Protein AF-0000000075209779 (afdb_homodimer)

Organism: NCBI:txid2021314

Solvent-accessible surface area (backbone atoms only — not comparable to full-atom values): 11310 Å² total; per-residue (Å²): 65,31,35,33,42,36,39,77,42,68,47,90,63,96,57,91,74,58,62,70,54,54,52,51,35,50,56,56,52,62,75,38,57,90,60,34,52,73,49,83,53,100,83,36,37,38,40,36,29,52,64,70,50,46,51,56,51,47,55,54,47,67,44,42,43,49,78,73,66,41,47,26,38,40,36,39,39,37,33,46,35,41,71,81,51,93,42,46,75,68,55,54,54,49,54,53,51,53,54,60,64,74,99,64,32,35,34,42,36,37,76,41,68,46,88,60,97,55,91,75,57,60,69,52,54,51,51,36,49,57,57,52,62,75,39,57,89,60,33,51,74,49,82,53,100,82,36,37,38,37,36,28,52,65,69,49,46,50,55,51,48,55,55,48,67,45,43,43,46,78,72,66,43,46,28,39,40,36,38,38,36,33,48,34,44,71,82,53,91,41,46,75,68,55,54,53,49,54,53,52,52,54,58,65,76,98

Structure (mmCIF, N/CA/C/O backbone):
data_AF-0000000075209779-model_v1
#
loop_
_entity.id
_entity.type
_entity.pdbx_description
1 polymer 'Thiamine-binding protein domain-containing protein'
#
loop_
_atom_site.group_PDB
_atom_site.id
_atom_site.type_symbol
_atom_site.label_atom_id
_atom_site.label_alt_id
_atom_site.label_comp_id
_atom_site.label_asym_id
_atom_site.label_entity_id
_atom_site.label_seq_id
_atom_site.pdbx_PDB_ins_code
_atom_site.Cartn_x
_atom_site.Cartn_y
_atom_site.Cartn_z
_atom_site.occupancy
_atom_site.B_iso_or_equiv
_atom_site.auth_seq_id
_atom_site.auth_comp_id
_atom_site.auth_asym_id
_atom_site.auth_atom_id
_atom_site.pdbx_PDB_model_num
ATOM 1 N N . MET A 1 1 ? 6.473 15.703 1.749 1 89.19 1 MET A N 1
ATOM 2 C CA . MET A 1 1 ? 6.211 14.727 0.698 1 89.19 1 MET A CA 1
ATOM 3 C C . MET A 1 1 ? 5.867 13.367 1.294 1 89.19 1 MET A C 1
ATOM 5 O O . MET A 1 1 ? 6.375 13 2.355 1 89.19 1 MET A O 1
ATOM 9 N N . PRO A 1 2 ? 5.035 12.562 0.625 1 96.81 2 PRO A N 1
ATOM 10 C CA . PRO A 1 2 ? 4.715 11.219 1.118 1 96.81 2 PRO A CA 1
ATOM 11 C C . PRO A 1 2 ? 5.949 10.328 1.235 1 96.81 2 PRO A C 1
ATOM 13 O O . PRO A 1 2 ? 6.879 10.445 0.435 1 96.81 2 PRO A O 1
ATOM 16 N N . ILE A 1 3 ? 5.93 9.547 2.312 1 98.12 3 ILE A N 1
ATOM 17 C CA . ILE A 1 3 ? 6.918 8.492 2.506 1 98.12 3 ILE A CA 1
ATOM 18 C C . ILE A 1 3 ? 6.219 7.141 2.584 1 98.12 3 ILE A C 1
ATOM 20 O O . ILE A 1 3 ? 5.23 6.984 3.305 1 98.12 3 ILE A O 1
ATOM 24 N N . ALA A 1 4 ? 6.715 6.188 1.821 1 98.69 4 ALA A N 1
ATOM 25 C CA . ALA A 1 4 ? 6.145 4.844 1.81 1 98.69 4 ALA A CA 1
ATOM 26 C C . ALA A 1 4 ? 7.137 3.82 2.348 1 98.69 4 ALA A C 1
ATOM 28 O O . ALA A 1 4 ? 8.328 3.877 2.031 1 98.69 4 ALA A O 1
ATOM 29 N N . ASP A 1 5 ? 6.691 2.957 3.221 1 98.69 5 ASP A N 1
ATOM 30 C CA . ASP A 1 5 ? 7.367 1.738 3.654 1 98.69 5 ASP A CA 1
ATOM 31 C C . ASP A 1 5 ? 6.848 0.52 2.896 1 98.69 5 ASP A C 1
ATOM 33 O O . ASP A 1 5 ? 5.664 0.185 2.99 1 98.69 5 ASP A O 1
ATOM 37 N N . ILE A 1 6 ? 7.723 -0.188 2.145 1 98.75 6 ILE A N 1
ATOM 38 C CA . ILE A 1 6 ? 7.207 -1.204 1.234 1 98.75 6 ILE A CA 1
ATOM 39 C C . ILE A 1 6 ? 7.934 -2.525 1.472 1 98.75 6 ILE A C 1
ATOM 41 O O . ILE A 1 6 ? 9.141 -2.545 1.701 1 98.75 6 ILE A O 1
ATOM 45 N N . THR A 1 7 ? 7.223 -3.562 1.566 1 98.56 7 THR A N 1
ATOM 46 C CA . THR A 1 7 ? 7.727 -4.93 1.517 1 98.56 7 THR A CA 1
ATOM 47 C C . THR A 1 7 ? 7.062 -5.707 0.383 1 98.56 7 THR A C 1
ATOM 49 O O . THR A 1 7 ? 5.836 -5.703 0.252 1 98.56 7 THR A O 1
ATOM 52 N N . ILE A 1 8 ? 7.824 -6.316 -0.486 1 98.56 8 ILE A N 1
ATOM 53 C CA . ILE A 1 8 ? 7.359 -7.141 -1.596 1 98.56 8 ILE A CA 1
ATOM 54 C C . ILE A 1 8 ? 7.934 -8.555 -1.464 1 98.56 8 ILE A C 1
ATOM 56 O O . ILE A 1 8 ? 9.148 -8.75 -1.572 1 98.56 8 ILE A O 1
ATOM 60 N N . ILE A 1 9 ? 7.102 -9.492 -1.308 1 97.5 9 ILE A N 1
ATOM 61 C CA . ILE A 1 9 ? 7.539 -10.836 -0.959 1 97.5 9 ILE A CA 1
ATOM 62 C C . ILE A 1 9 ? 6.941 -11.844 -1.941 1 97.5 9 ILE A C 1
ATOM 64 O O . ILE A 1 9 ? 5.719 -11.961 -2.055 1 97.5 9 ILE A O 1
ATOM 68 N N . PRO A 1 10 ? 7.832 -12.516 -2.613 1 97.75 10 PRO A N 1
ATOM 69 C CA . PRO A 1 10 ? 7.32 -13.641 -3.393 1 97.75 10 PRO A CA 1
ATOM 70 C C . PRO A 1 10 ? 6.867 -14.812 -2.516 1 97.75 10 PRO A C 1
ATOM 72 O O . PRO A 1 10 ? 7.492 -15.094 -1.487 1 97.75 10 PRO A O 1
ATOM 75 N N . VAL A 1 11 ? 5.836 -15.445 -2.885 1 95.88 11 VAL A N 1
ATOM 76 C CA . VAL A 1 11 ? 5.309 -16.578 -2.143 1 95.88 11 VAL A CA 1
ATOM 77 C C . VAL A 1 11 ? 5.426 -17.844 -2.986 1 95.88 11 VAL A C 1
ATOM 79 O O . VAL A 1 11 ? 5.129 -17.828 -4.184 1 95.88 11 VAL A O 1
ATOM 82 N N . GLY A 1 12 ? 5.754 -18.922 -2.365 1 94.19 12 GLY A N 1
ATOM 83 C CA . GLY A 1 12 ? 5.836 -20.203 -3.047 1 94.19 12 GLY A CA 1
ATOM 84 C C . GLY A 1 12 ? 7.137 -20.391 -3.801 1 94.19 12 GLY A C 1
ATOM 85 O O . GLY A 1 12 ? 7.152 -20.984 -4.883 1 94.19 12 GLY A O 1
ATOM 86 N N . THR A 1 13 ? 8.164 -19.781 -3.281 1 92.94 13 THR A N 1
ATOM 87 C CA . THR A 1 13 ? 9.477 -19.938 -3.898 1 92.94 13 THR A CA 1
ATOM 88 C C . THR A 1 13 ? 10.148 -21.219 -3.436 1 92.94 13 THR A C 1
ATOM 90 O O . THR A 1 13 ? 9.695 -21.844 -2.471 1 92.94 13 THR A O 1
ATOM 93 N N . GLU A 1 14 ? 11.18 -21.656 -4.137 1 92.88 14 GLU A N 1
ATOM 94 C CA . GLU A 1 14 ? 11.828 -22.938 -3.881 1 92.88 14 GLU A CA 1
ATOM 95 C C . GLU A 1 14 ? 12.656 -22.891 -2.6 1 92.88 14 GLU A C 1
ATOM 97 O O . GLU A 1 14 ? 12.914 -23.938 -1.986 1 92.88 14 GLU A O 1
ATOM 102 N N . THR A 1 15 ? 13.141 -21.75 -2.197 1 92.81 15 THR A N 1
ATOM 103 C CA . THR A 1 15 ? 13.938 -21.562 -0.989 1 92.81 15 THR A CA 1
ATOM 104 C C . THR A 1 15 ? 13.383 -20.438 -0.139 1 92.81 15 THR A C 1
ATOM 106 O O . THR A 1 15 ? 12.648 -19.578 -0.64 1 92.81 15 THR A O 1
ATOM 109 N N . PRO A 1 16 ? 13.711 -20.438 1.151 1 93.94 16 PRO A N 1
ATOM 110 C CA . PRO A 1 16 ? 13.203 -19.375 2.025 1 93.94 16 PRO A CA 1
ATOM 111 C C . PRO A 1 16 ? 13.836 -18.016 1.739 1 93.94 16 PRO A C 1
ATOM 113 O O . PRO A 1 16 ? 13.336 -16.984 2.195 1 93.94 16 PRO A O 1
ATOM 116 N N . SER A 1 17 ? 14.844 -17.984 1.067 1 94.31 17 SER A N 1
ATOM 117 C CA . SER A 1 17 ? 15.562 -1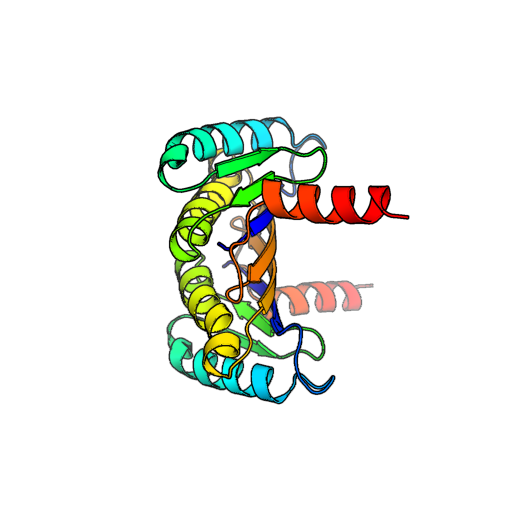6.734 0.832 1 94.31 17 SER A CA 1
ATOM 118 C C . SER A 1 17 ? 14.875 -15.891 -0.235 1 94.31 17 SER A C 1
ATOM 120 O O . SER A 1 17 ? 14.477 -16.406 -1.28 1 94.31 17 SER A O 1
ATOM 122 N N . VAL A 1 18 ? 14.742 -14.594 0.103 1 95.62 18 VAL A N 1
ATOM 123 C CA . VAL A 1 18 ? 14.125 -13.703 -0.875 1 95.62 18 VAL A CA 1
ATOM 124 C C . VAL A 1 18 ? 15.109 -12.602 -1.268 1 95.62 18 VAL A C 1
ATOM 126 O O . VAL A 1 18 ? 14.734 -11.625 -1.912 1 95.62 18 VAL A O 1
ATOM 129 N N . SER A 1 19 ? 16.344 -12.688 -0.926 1 96.12 19 SER A N 1
ATOM 130 C CA . SER A 1 19 ? 17.328 -11.625 -1.094 1 96.12 19 SER A CA 1
ATOM 131 C C . SER A 1 19 ? 17.578 -11.328 -2.57 1 96.12 19 SER A C 1
ATOM 133 O O . SER A 1 19 ? 17.781 -10.172 -2.949 1 96.12 19 SER A O 1
ATOM 135 N N . SER A 1 20 ? 17.562 -12.297 -3.42 1 97.06 20 SER A N 1
ATOM 136 C CA . SER A 1 20 ? 17.766 -12.078 -4.848 1 97.06 20 SER A CA 1
ATOM 137 C C . SER A 1 20 ? 16.656 -11.234 -5.445 1 97.06 20 SER A C 1
ATOM 139 O O . SER A 1 20 ? 16.891 -10.406 -6.324 1 97.06 20 SER A O 1
ATOM 141 N N . TYR A 1 21 ? 15.414 -11.484 -5.031 1 97.62 21 TYR A N 1
ATOM 142 C CA . TYR A 1 21 ? 14.297 -10.664 -5.473 1 97.62 21 TYR A CA 1
ATOM 143 C C . TYR A 1 21 ? 14.453 -9.219 -5.008 1 97.62 21 TYR A C 1
ATOM 145 O O . TYR A 1 21 ? 14.234 -8.281 -5.781 1 97.62 21 TYR A O 1
ATOM 153 N N . VAL A 1 22 ? 14.852 -9.055 -3.715 1 98 22 VAL A N 1
ATOM 154 C CA . VAL A 1 22 ? 15.062 -7.727 -3.158 1 98 22 VAL A CA 1
ATOM 155 C C . VAL A 1 22 ? 16.141 -7 -3.953 1 98 22 VAL A C 1
ATOM 157 O O . VAL A 1 22 ? 16 -5.816 -4.277 1 98 22 VAL A O 1
ATOM 160 N N . ALA A 1 23 ? 17.203 -7.691 -4.34 1 98.12 23 ALA A N 1
ATOM 161 C CA . ALA A 1 23 ? 18.281 -7.102 -5.125 1 98.12 23 ALA A CA 1
ATOM 162 C C . ALA A 1 23 ? 17.781 -6.621 -6.484 1 98.12 23 ALA A C 1
ATOM 164 O O . ALA A 1 23 ? 18.109 -5.516 -6.922 1 98.12 23 ALA A O 1
ATOM 165 N N . LYS A 1 24 ? 17.016 -7.418 -7.105 1 98.19 24 LYS A N 1
ATOM 166 C CA . LYS A 1 24 ? 16.453 -7.051 -8.406 1 98.19 24 LYS A CA 1
ATOM 167 C C . LYS A 1 24 ? 15.516 -5.852 -8.281 1 98.19 24 LYS A C 1
ATOM 169 O O . LYS A 1 24 ? 15.523 -4.965 -9.133 1 98.19 24 LYS A O 1
ATOM 174 N N . ILE A 1 25 ? 14.734 -5.848 -7.254 1 98.38 25 ILE A N 1
ATOM 175 C CA . ILE A 1 25 ? 13.852 -4.719 -6.98 1 98.38 25 ILE A CA 1
ATOM 176 C C . ILE A 1 25 ? 14.672 -3.436 -6.867 1 98.38 25 ILE A C 1
ATOM 178 O O . ILE A 1 25 ? 14.305 -2.404 -7.434 1 98.38 25 ILE A O 1
ATOM 182 N N . HIS A 1 26 ? 15.781 -3.475 -6.219 1 98.38 26 HIS A N 1
ATOM 183 C CA . HIS A 1 26 ? 16.609 -2.285 -6.027 1 98.38 26 HIS A CA 1
ATOM 184 C C . HIS A 1 26 ? 17.312 -1.895 -7.32 1 98.38 26 HIS A C 1
ATOM 186 O O . HIS A 1 26 ? 17.594 -0.716 -7.547 1 98.38 26 HIS A O 1
ATOM 192 N N . GLN A 1 27 ? 17.562 -2.863 -8.18 1 98.31 27 GLN A N 1
ATOM 193 C CA . GLN A 1 27 ? 18.062 -2.51 -9.508 1 98.31 27 GLN A CA 1
ATOM 194 C C . GLN A 1 27 ? 17.047 -1.664 -10.266 1 98.31 27 GLN A C 1
ATOM 196 O O . GLN A 1 27 ? 17.422 -0.683 -10.914 1 98.31 27 GLN A O 1
ATOM 201 N N . VAL A 1 28 ? 15.82 -2.1 -10.188 1 98 28 VAL A N 1
ATOM 202 C CA . VAL A 1 28 ? 14.758 -1.344 -10.844 1 98 28 VAL A CA 1
ATOM 203 C C . VAL A 1 28 ? 14.609 0.019 -10.172 1 98 28 VAL A C 1
ATOM 205 O O . VAL A 1 28 ? 14.453 1.038 -10.852 1 98 28 VAL A O 1
ATOM 208 N N . LEU A 1 29 ? 14.609 0.065 -8.836 1 98.06 29 LEU A N 1
ATOM 209 C CA . LEU A 1 29 ? 14.492 1.305 -8.078 1 98.06 29 LEU A CA 1
ATOM 210 C C . LEU A 1 29 ? 15.578 2.295 -8.484 1 98.06 29 LEU A C 1
ATOM 212 O O . LEU A 1 29 ? 15.328 3.498 -8.562 1 98.06 29 LEU A O 1
AT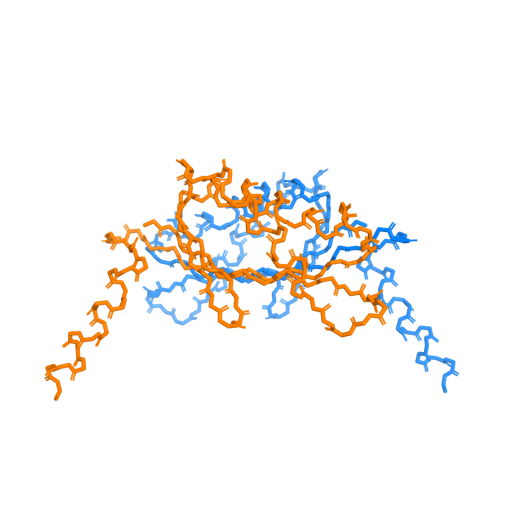OM 216 N N . GLU A 1 30 ? 16.781 1.806 -8.75 1 98.06 30 GLU A N 1
ATOM 217 C CA . GLU A 1 30 ? 17.922 2.635 -9.148 1 98.06 30 GLU A CA 1
ATOM 218 C C . GLU A 1 30 ? 17.609 3.406 -10.43 1 98.06 30 GLU A C 1
ATOM 220 O O . GLU A 1 30 ? 18.109 4.523 -10.625 1 98.06 30 GLU A O 1
ATOM 225 N N . GLN A 1 31 ? 16.781 2.879 -11.242 1 98.12 31 GLN A N 1
ATOM 226 C CA . GLN A 1 31 ? 16.453 3.494 -12.516 1 98.12 31 GLN A CA 1
ATOM 227 C C . GLN A 1 31 ? 15.469 4.645 -12.336 1 98.12 31 GLN A C 1
ATOM 229 O O . GLN A 1 31 ? 15.18 5.379 -13.281 1 98.12 31 GLN A O 1
ATOM 234 N N . HIS A 1 32 ? 14.93 4.75 -11.164 1 98.19 32 HIS A N 1
ATOM 235 C CA . HIS A 1 32 ? 13.898 5.758 -10.922 1 98.19 32 HIS A CA 1
ATOM 236 C C . HIS A 1 32 ? 14.367 6.789 -9.898 1 98.19 32 HIS A C 1
ATOM 238 O O . HIS A 1 32 ? 13.547 7.398 -9.211 1 98.19 32 HIS A O 1
ATOM 244 N N . ARG A 1 33 ? 15.625 7.094 -9.812 1 96.88 33 ARG A N 1
ATOM 245 C CA . ARG A 1 33 ? 16.188 8.016 -8.836 1 96.88 33 ARG A CA 1
ATOM 246 C C . ARG A 1 33 ? 15.789 9.453 -9.133 1 96.88 33 ARG A C 1
ATOM 248 O O . ARG A 1 33 ? 15.891 10.328 -8.273 1 96.88 33 ARG A O 1
ATOM 255 N N . ASP A 1 34 ? 15.367 9.656 -10.328 1 97.69 34 ASP A N 1
ATOM 256 C CA . ASP A 1 34 ? 14.914 10.984 -10.703 1 97.69 34 ASP A CA 1
ATOM 257 C C . ASP A 1 34 ? 13.508 11.258 -10.18 1 97.69 34 ASP A C 1
ATOM 259 O O . ASP A 1 34 ? 13.078 12.406 -10.102 1 97.69 34 ASP A O 1
ATOM 263 N N . LEU A 1 35 ? 12.805 10.25 -9.82 1 97.69 35 LEU A N 1
ATOM 264 C CA . LEU A 1 35 ? 11.414 10.375 -9.383 1 97.69 35 LEU A CA 1
ATOM 265 C C . LEU A 1 35 ? 11.305 10.25 -7.867 1 97.69 35 LEU A C 1
ATOM 267 O O . LEU A 1 35 ? 10.508 10.945 -7.238 1 97.69 35 LEU A O 1
ATOM 271 N N . VAL A 1 36 ? 12.141 9.344 -7.32 1 98 36 VAL A N 1
ATOM 272 C CA . VAL A 1 36 ? 12 9.047 -5.898 1 98 36 VAL A CA 1
ATOM 273 C C . VAL A 1 36 ? 13.375 8.875 -5.266 1 98 36 VAL A C 1
ATOM 275 O O . VAL A 1 36 ? 14.336 8.5 -5.945 1 98 36 VAL A O 1
ATOM 278 N N . SER A 1 37 ? 13.492 9.164 -3.996 1 97.81 37 SER A N 1
ATOM 279 C CA . SER A 1 37 ? 14.602 8.727 -3.156 1 97.81 37 SER A CA 1
ATOM 280 C C . SER A 1 37 ? 14.227 7.504 -2.332 1 97.81 37 SER A C 1
ATOM 282 O O . SER A 1 37 ? 13.047 7.27 -2.064 1 97.81 37 SER A O 1
ATOM 284 N N . TYR A 1 38 ? 15.203 6.688 -1.955 1 98.31 38 TYR A N 1
ATOM 285 C CA . TYR A 1 38 ? 14.859 5.477 -1.216 1 98.31 38 TYR A CA 1
ATOM 286 C C . TYR A 1 38 ? 15.977 5.086 -0.259 1 98.31 38 TYR A C 1
ATOM 288 O O . TYR A 1 38 ? 17.109 5.555 -0.397 1 98.31 38 TYR A O 1
ATOM 296 N N . GLU A 1 39 ? 15.641 4.266 0.744 1 97.44 39 GLU A N 1
ATOM 297 C CA . GLU A 1 39 ? 16.547 3.699 1.742 1 97.44 39 GLU A CA 1
ATOM 298 C C . GLU A 1 39 ? 16.156 2.262 2.082 1 97.44 39 GLU A C 1
ATOM 300 O O . GLU A 1 39 ? 15.008 1.989 2.428 1 97.44 39 GLU A O 1
ATOM 305 N N . LEU A 1 40 ? 17.141 1.352 1.943 1 97.81 40 LEU A N 1
ATOM 306 C CA . LEU A 1 40 ? 16.953 -0.046 2.311 1 97.81 40 LEU A CA 1
ATOM 307 C C . LEU A 1 40 ? 17.109 -0.242 3.814 1 97.81 40 LEU A C 1
ATOM 309 O O . LEU A 1 40 ? 18.031 0.31 4.422 1 97.81 40 LEU A O 1
ATOM 313 N N . THR A 1 41 ? 16.234 -0.916 4.449 1 97.25 41 THR A N 1
ATOM 314 C CA . THR A 1 41 ? 16.375 -1.348 5.836 1 97.25 41 THR A CA 1
ATOM 315 C C . THR A 1 41 ? 16.359 -2.871 5.93 1 97.25 41 THR A C 1
ATOM 317 O O . THR A 1 41 ? 16.094 -3.559 4.941 1 97.25 41 THR A O 1
ATOM 320 N N . PRO A 1 42 ? 16.641 -3.461 7.094 1 96.25 42 PRO A N 1
ATOM 321 C CA . PRO A 1 42 ? 16.625 -4.922 7.223 1 96.25 42 PRO A CA 1
ATOM 322 C C . PRO A 1 42 ? 15.234 -5.52 6.996 1 96.25 42 PRO A C 1
ATOM 324 O O . PRO A 1 42 ? 15.109 -6.723 6.758 1 96.25 42 PRO A O 1
ATOM 327 N N . MET A 1 43 ? 14.133 -4.648 7.109 1 95.75 43 MET A N 1
ATOM 328 C CA . MET A 1 43 ? 12.781 -5.203 7.109 1 95.75 43 MET A CA 1
ATOM 329 C C . MET A 1 43 ? 11.992 -4.707 5.902 1 95.75 43 MET A C 1
ATOM 331 O O . MET A 1 43 ? 10.961 -5.289 5.543 1 95.75 43 MET A O 1
ATOM 335 N N . SER A 1 44 ? 12.406 -3.617 5.297 1 98.38 44 SER A N 1
ATOM 336 C CA . SER A 1 44 ? 11.633 -2.996 4.227 1 98.38 44 SER A CA 1
ATOM 337 C C . SER A 1 44 ? 12.477 -1.993 3.443 1 98.38 44 SER A C 1
ATOM 339 O O . SER A 1 44 ? 13.664 -1.828 3.719 1 98.38 44 SER A O 1
ATOM 341 N N . THR A 1 45 ? 11.938 -1.443 2.393 1 98.44 45 THR A N 1
ATOM 342 C CA . THR A 1 45 ? 12.492 -0.295 1.679 1 98.44 45 THR A CA 1
ATOM 343 C C . THR A 1 45 ? 11.609 0.935 1.872 1 98.44 45 THR A C 1
ATOM 345 O O . THR A 1 45 ? 10.383 0.857 1.728 1 98.44 45 THR A O 1
ATOM 348 N N . LEU A 1 46 ? 12.203 1.998 2.275 1 98.5 46 LEU A N 1
ATOM 349 C CA . LEU A 1 46 ? 11.523 3.285 2.375 1 98.5 46 LEU A CA 1
ATOM 350 C C . LEU A 1 46 ? 11.68 4.082 1.085 1 98.5 46 LEU A C 1
ATOM 352 O O . LEU A 1 46 ? 12.773 4.152 0.522 1 98.5 46 LEU A O 1
ATOM 356 N N . ILE A 1 47 ? 10.562 4.598 0.603 1 98.44 47 ILE A N 1
ATOM 357 C CA . ILE A 1 47 ? 10.57 5.398 -0.618 1 98.44 47 ILE A CA 1
ATOM 358 C C . ILE A 1 47 ? 9.883 6.738 -0.364 1 98.44 47 ILE A C 1
ATOM 360 O O . ILE A 1 47 ? 8.82 6.789 0.264 1 98.44 47 ILE A O 1
ATOM 364 N N . GLU A 1 48 ? 10.516 7.781 -0.831 1 98.38 48 GLU A N 1
ATOM 365 C CA . GLU A 1 48 ? 10.047 9.148 -0.669 1 98.38 48 GLU A CA 1
ATOM 366 C C . GLU A 1 48 ? 9.867 9.836 -2.02 1 98.38 48 GLU A C 1
ATOM 368 O O . GLU A 1 48 ? 10.75 9.75 -2.883 1 98.38 48 GLU A O 1
ATOM 373 N N . GLY A 1 49 ? 8.727 10.477 -2.232 1 97.44 49 GLY A N 1
ATOM 374 C CA . GLY A 1 49 ? 8.422 11.18 -3.469 1 97.44 49 GLY A CA 1
ATOM 375 C C . GLY A 1 49 ? 6.961 11.586 -3.582 1 97.44 49 GLY A C 1
ATOM 376 O O . GLY A 1 49 ? 6.168 11.32 -2.678 1 97.44 49 GLY A O 1
ATOM 377 N N . LYS A 1 50 ? 6.617 12.266 -4.719 1 97 50 LYS A N 1
ATOM 378 C CA . LYS A 1 50 ? 5.215 12.594 -4.969 1 97 50 LYS A CA 1
ATOM 379 C C . LYS A 1 50 ? 4.359 11.328 -5.023 1 97 50 LYS A C 1
ATOM 381 O O . LYS A 1 50 ? 4.828 10.273 -5.441 1 97 50 LYS A O 1
ATOM 386 N N . LEU A 1 51 ? 3.137 11.445 -4.547 1 96.31 51 LEU A N 1
ATOM 387 C CA . LEU A 1 51 ? 2.244 10.297 -4.438 1 96.31 51 LEU A CA 1
ATOM 388 C C . LEU A 1 51 ? 2.133 9.562 -5.773 1 96.31 51 LEU A C 1
ATOM 390 O O . LEU A 1 51 ? 2.225 8.336 -5.82 1 96.31 51 LEU A O 1
ATOM 394 N N . GLU A 1 52 ? 1.926 10.312 -6.812 1 96.12 52 GLU A N 1
ATOM 395 C CA . GLU A 1 52 ? 1.799 9.711 -8.141 1 96.12 52 GLU A CA 1
ATOM 396 C C . GLU A 1 52 ? 3.051 8.922 -8.508 1 96.12 52 GLU A C 1
ATOM 398 O O . GLU A 1 52 ? 2.957 7.832 -9.078 1 96.12 52 GLU A O 1
ATOM 403 N N . ASP A 1 53 ? 4.207 9.492 -8.273 1 97.56 53 ASP A N 1
ATOM 404 C CA . ASP A 1 53 ? 5.469 8.828 -8.578 1 97.56 53 ASP A CA 1
ATOM 405 C C . ASP A 1 53 ? 5.645 7.574 -7.73 1 97.56 53 ASP A C 1
ATOM 407 O O . ASP A 1 53 ? 6.141 6.555 -8.211 1 97.56 53 ASP A O 1
ATOM 411 N N . LEU A 1 54 ? 5.262 7.668 -6.41 1 97.75 54 LEU A N 1
ATOM 412 C CA . LEU A 1 54 ? 5.34 6.508 -5.527 1 97.75 54 LEU A CA 1
ATOM 413 C C . LEU A 1 54 ? 4.574 5.328 -6.113 1 97.75 54 LEU A C 1
ATOM 415 O O . LEU A 1 54 ? 5.133 4.242 -6.289 1 97.75 54 LEU A O 1
ATOM 419 N N . PHE A 1 55 ? 3.346 5.523 -6.465 1 97.12 55 PHE A N 1
ATOM 420 C CA . PHE A 1 55 ? 2.518 4.426 -6.949 1 97.12 55 PHE A CA 1
ATOM 421 C C . PHE A 1 55 ? 3.01 3.934 -8.305 1 97.12 55 PHE A C 1
ATOM 423 O O . PHE A 1 55 ? 2.934 2.74 -8.602 1 97.12 55 PHE A O 1
ATOM 430 N N . PHE A 1 56 ? 3.459 4.883 -9.141 1 97.44 56 PHE A N 1
ATOM 431 C CA . PHE A 1 56 ? 4.043 4.504 -10.422 1 97.44 56 PHE A CA 1
ATOM 432 C C . PHE A 1 56 ? 5.227 3.564 -10.219 1 97.44 56 PHE A C 1
ATOM 434 O O . PHE A 1 56 ? 5.285 2.496 -10.836 1 97.44 56 PHE A O 1
ATOM 441 N N . VAL A 1 57 ? 6.125 3.938 -9.383 1 98.31 57 VAL A N 1
ATOM 442 C CA . VAL A 1 57 ? 7.332 3.154 -9.133 1 98.31 57 VAL A CA 1
ATOM 443 C C . VAL A 1 57 ? 6.965 1.846 -8.438 1 98.31 57 VAL A C 1
ATOM 445 O O . VAL A 1 57 ? 7.43 0.774 -8.836 1 98.31 57 VAL A O 1
ATOM 448 N N . ILE A 1 58 ? 6.082 1.872 -7.41 1 98.38 58 ILE A N 1
ATOM 449 C CA . ILE A 1 58 ? 5.73 0.686 -6.637 1 98.38 58 ILE A CA 1
ATOM 450 C C . ILE A 1 58 ? 5.062 -0.344 -7.547 1 98.38 58 ILE A C 1
ATOM 452 O O . ILE A 1 58 ? 5.277 -1.548 -7.395 1 98.38 58 ILE A O 1
ATOM 456 N N . LYS A 1 59 ? 4.27 0.157 -8.469 1 97.94 59 LYS A N 1
ATOM 457 C CA . LYS A 1 59 ? 3.666 -0.755 -9.438 1 97.94 59 LYS A CA 1
ATOM 458 C C . LY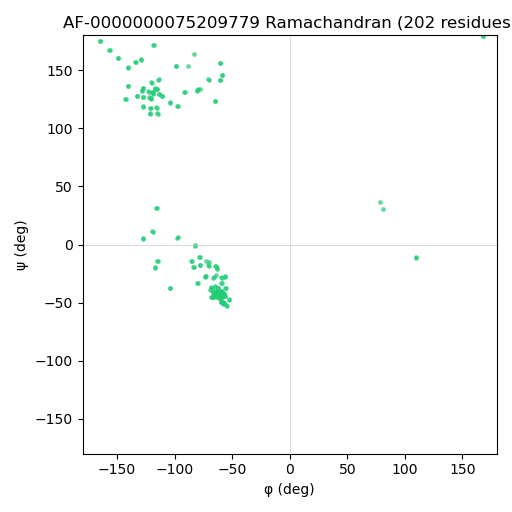S A 1 59 ? 4.734 -1.558 -10.18 1 97.94 59 LYS A C 1
ATOM 460 O O . LYS A 1 59 ? 4.598 -2.771 -10.352 1 97.94 59 LYS A O 1
ATOM 465 N N . GLN A 1 60 ? 5.766 -0.912 -10.594 1 98.19 60 GLN A N 1
ATOM 466 C CA . GLN A 1 60 ? 6.855 -1.582 -11.297 1 98.19 60 GLN A CA 1
ATOM 467 C C . GLN A 1 60 ? 7.59 -2.553 -10.375 1 98.19 60 GLN A C 1
ATOM 469 O O . GLN A 1 60 ? 7.938 -3.662 -10.781 1 98.19 60 GLN A O 1
ATOM 474 N N . LEU A 1 61 ? 7.812 -2.133 -9.172 1 98.62 61 LEU A N 1
ATOM 475 C CA . LEU A 1 61 ? 8.508 -2.982 -8.219 1 98.62 61 LEU A CA 1
ATOM 476 C C . LEU A 1 61 ? 7.703 -4.238 -7.914 1 98.62 61 LEU A C 1
ATOM 478 O O . LEU A 1 61 ? 8.266 -5.328 -7.793 1 98.62 61 LEU A O 1
ATOM 482 N N . HIS A 1 62 ? 6.387 -4.074 -7.77 1 98.62 62 HIS A N 1
ATOM 483 C CA . HIS A 1 62 ? 5.488 -5.195 -7.512 1 98.62 62 HIS A CA 1
ATOM 484 C C . HIS A 1 62 ? 5.613 -6.262 -8.594 1 98.62 62 HIS A C 1
ATOM 486 O O . HIS A 1 62 ? 5.453 -7.453 -8.32 1 98.62 62 HIS A O 1
ATOM 492 N N . GLU A 1 63 ? 5.988 -5.887 -9.797 1 98.31 63 GLU A N 1
ATOM 493 C CA . GLU A 1 63 ? 6.051 -6.785 -10.945 1 98.31 63 GLU A CA 1
ATOM 494 C C . GLU A 1 63 ? 7.363 -7.562 -10.969 1 98.31 63 GLU A C 1
ATOM 496 O O . GLU A 1 63 ? 7.469 -8.594 -11.633 1 98.31 63 GLU A O 1
ATOM 501 N N . VAL A 1 64 ? 8.359 -7.098 -10.281 1 98.44 64 VAL A N 1
ATOM 502 C CA . VAL A 1 64 ? 9.719 -7.617 -10.406 1 98.44 64 VAL A CA 1
ATOM 503 C C . VAL A 1 64 ? 9.734 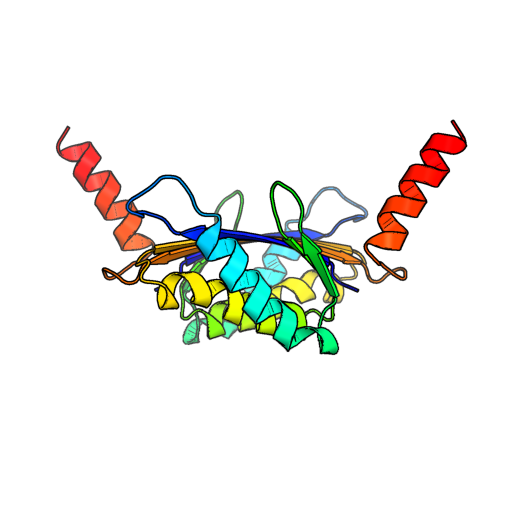-9.102 -10.047 1 98.44 64 VAL A C 1
ATOM 505 O O . VAL A 1 64 ? 10.258 -9.922 -10.805 1 98.44 64 VAL A O 1
ATOM 508 N N . PRO A 1 65 ? 9.141 -9.562 -8.891 1 98.25 65 PRO A N 1
ATOM 509 C CA . PRO A 1 65 ? 9.203 -10.992 -8.578 1 98.25 65 PRO A CA 1
ATOM 510 C C . PRO A 1 65 ? 8.562 -11.859 -9.656 1 98.25 65 PRO A C 1
ATOM 512 O O . PRO A 1 65 ? 9 -12.992 -9.875 1 98.25 65 PRO A O 1
ATOM 515 N N . PHE A 1 66 ? 7.535 -11.328 -10.273 1 97.75 66 PHE A N 1
ATOM 516 C CA . PHE A 1 66 ? 6.906 -12.086 -11.352 1 97.75 66 PHE A CA 1
ATOM 517 C C . PHE A 1 66 ? 7.871 -12.281 -12.508 1 97.75 66 PHE A C 1
ATOM 519 O O . PHE A 1 66 ? 7.922 -13.359 -13.109 1 97.75 66 PHE A O 1
ATOM 526 N N . THR A 1 67 ? 8.586 -11.242 -12.852 1 97.25 67 THR A N 1
ATOM 527 C CA . THR A 1 67 ? 9.57 -11.328 -13.93 1 97.25 67 THR A CA 1
ATOM 528 C C . THR A 1 67 ? 10.672 -12.32 -13.578 1 97.25 67 THR A C 1
ATOM 530 O O . THR A 1 67 ? 11.352 -12.836 -14.461 1 97.25 67 THR A O 1
ATOM 533 N N . GLU A 1 68 ? 10.844 -12.617 -12.305 1 96.19 68 GLU A N 1
ATOM 534 C CA . GLU A 1 68 ? 11.859 -13.555 -11.836 1 96.19 68 GLU A CA 1
ATOM 535 C C . GLU A 1 68 ? 11.258 -14.938 -11.602 1 96.19 68 GLU A C 1
ATOM 537 O O . GLU A 1 68 ? 11.891 -15.805 -10.992 1 96.19 68 GLU A O 1
ATOM 542 N N . GLY A 1 69 ? 10 -15.078 -11.969 1 95.75 69 GLY A N 1
ATOM 543 C CA . GLY A 1 69 ? 9.445 -16.422 -12.031 1 95.75 69 GLY A CA 1
ATOM 544 C C . GLY A 1 69 ? 8.43 -16.703 -10.945 1 95.75 69 GLY A C 1
ATOM 545 O O . GLY A 1 69 ? 7.809 -17.766 -10.93 1 95.75 69 GLY A O 1
ATOM 546 N N . ALA A 1 70 ? 8.289 -15.891 -9.984 1 96.75 70 ALA A N 1
ATOM 547 C CA . ALA A 1 70 ? 7.281 -16.109 -8.953 1 96.75 70 ALA A CA 1
ATOM 548 C C . ALA A 1 70 ? 5.879 -16.125 -9.555 1 96.75 70 ALA A C 1
ATOM 550 O O . ALA A 1 70 ? 5.629 -15.484 -10.578 1 96.75 70 ALA A O 1
ATOM 551 N N . GLN A 1 71 ? 4.988 -16.75 -8.898 1 97.38 71 GLN A N 1
ATOM 552 C CA . GLN A 1 71 ? 3.613 -16.812 -9.383 1 97.38 71 GLN A CA 1
ATOM 553 C C . GLN A 1 71 ? 2.664 -16.078 -8.43 1 97.38 71 GLN A C 1
ATOM 555 O O . GLN A 1 71 ? 1.49 -15.891 -8.75 1 97.38 71 GLN A O 1
ATOM 560 N N . ARG A 1 72 ? 3.176 -15.805 -7.27 1 97.88 72 ARG A N 1
ATOM 5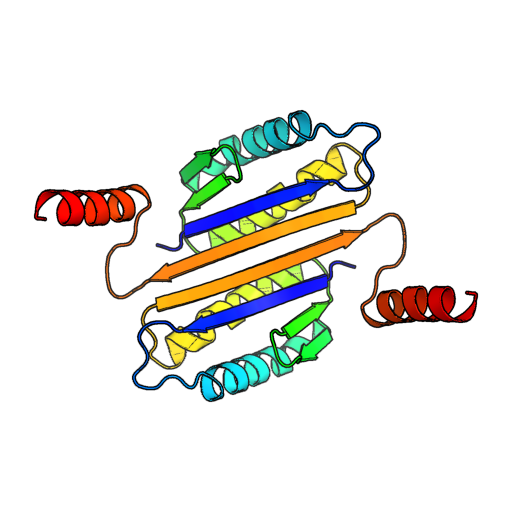61 C CA . ARG A 1 72 ? 2.398 -15.07 -6.273 1 97.88 72 ARG A CA 1
ATOM 562 C C . ARG A 1 72 ? 3.271 -14.07 -5.523 1 97.88 72 ARG A C 1
ATOM 564 O O . ARG A 1 72 ? 4.418 -14.375 -5.184 1 97.88 72 ARG A O 1
ATOM 571 N N . VAL A 1 73 ? 2.689 -12.867 -5.363 1 98.31 73 VAL A N 1
ATOM 572 C CA . VAL A 1 73 ? 3.42 -11.789 -4.703 1 98.31 73 VAL A CA 1
ATOM 573 C C . VAL A 1 73 ? 2.531 -11.133 -3.65 1 98.31 73 VAL A C 1
ATOM 575 O O . VAL A 1 73 ? 1.362 -10.836 -3.914 1 98.31 73 VAL A O 1
ATOM 578 N N . ALA A 1 74 ? 3.039 -11.023 -2.439 1 98.31 74 ALA A N 1
ATOM 579 C CA . ALA A 1 74 ? 2.432 -10.227 -1.374 1 98.31 74 ALA A CA 1
ATOM 580 C C . ALA A 1 74 ? 3.193 -8.922 -1.161 1 98.31 74 ALA A C 1
ATOM 582 O O . ALA A 1 74 ? 4.406 -8.93 -0.951 1 98.31 74 ALA A O 1
ATOM 583 N N . THR A 1 75 ? 2.496 -7.797 -1.292 1 98.62 75 THR A N 1
ATOM 584 C CA . THR A 1 75 ? 3.082 -6.477 -1.099 1 98.62 75 THR A CA 1
ATOM 585 C C . THR A 1 75 ? 2.393 -5.738 0.046 1 98.62 75 THR A C 1
ATOM 587 O O . THR A 1 75 ? 1.163 -5.723 0.128 1 98.62 75 THR A O 1
ATOM 590 N N . ASN A 1 76 ? 3.186 -5.23 0.922 1 98.62 76 ASN A N 1
ATOM 591 C CA . ASN A 1 76 ? 2.705 -4.336 1.97 1 98.62 76 ASN A CA 1
ATOM 592 C C . ASN A 1 76 ? 3.256 -2.924 1.798 1 98.62 76 ASN A C 1
ATOM 594 O O . ASN A 1 7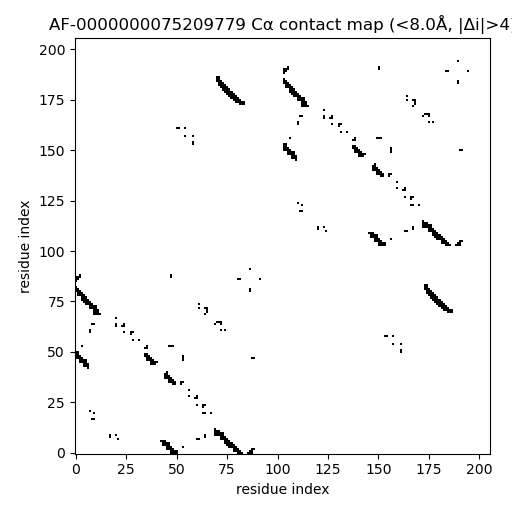6 ? 4.453 -2.742 1.573 1 98.62 76 ASN A O 1
ATOM 598 N N . ILE A 1 77 ? 2.346 -2.012 1.836 1 98.69 77 ILE A N 1
ATOM 599 C CA . ILE A 1 77 ? 2.697 -0.604 1.694 1 98.69 77 ILE A CA 1
ATOM 600 C C . ILE A 1 77 ? 2.104 0.196 2.852 1 98.69 77 ILE A C 1
ATOM 602 O O 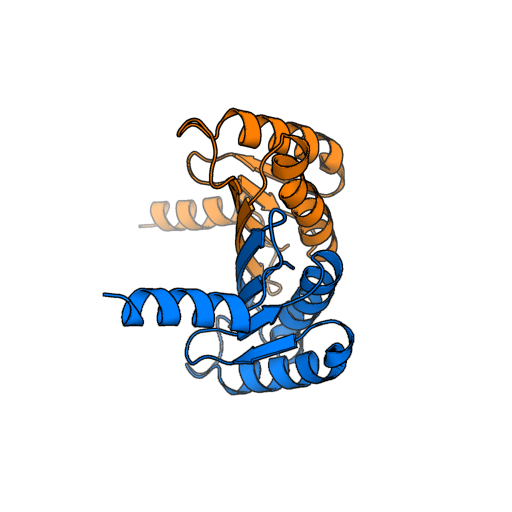. ILE A 1 77 ? 0.915 0.072 3.154 1 98.69 77 ILE A O 1
ATOM 606 N N . ARG A 1 78 ? 2.898 0.913 3.496 1 98.38 78 ARG A N 1
ATOM 607 C CA . ARG A 1 78 ? 2.451 1.902 4.473 1 98.38 78 ARG A CA 1
ATOM 608 C C . ARG A 1 78 ? 2.914 3.303 4.082 1 98.38 78 ARG A C 1
ATOM 610 O O . ARG A 1 78 ? 4.109 3.533 3.885 1 98.38 78 ARG A O 1
ATOM 617 N N . ILE A 1 79 ? 1.967 4.207 3.998 1 98.44 79 ILE A N 1
ATOM 618 C CA . ILE A 1 79 ? 2.283 5.57 3.584 1 98.44 79 ILE A CA 1
ATOM 619 C C . ILE A 1 79 ? 1.973 6.539 4.723 1 98.44 79 ILE A C 1
ATOM 621 O O . ILE A 1 79 ? 0.926 6.438 5.363 1 98.44 79 ILE A O 1
ATOM 625 N N . ASP A 1 80 ? 2.793 7.391 5.008 1 98.31 80 ASP A N 1
ATOM 626 C CA . ASP A 1 80 ? 2.572 8.57 5.836 1 98.31 80 ASP A CA 1
ATOM 627 C C . ASP A 1 80 ? 2.725 9.852 5.012 1 98.31 80 ASP A C 1
ATOM 629 O O . ASP A 1 80 ? 3.803 10.125 4.48 1 98.31 80 ASP A O 1
ATOM 633 N N . ASP A 1 81 ? 1.663 10.57 4.801 1 97.56 81 ASP A N 1
ATOM 634 C CA . ASP A 1 81 ? 1.589 11.773 3.979 1 97.56 81 ASP A CA 1
ATOM 635 C C . ASP A 1 81 ? 1.115 12.969 4.801 1 97.56 81 ASP A C 1
ATOM 637 O O . ASP A 1 81 ? -0.038 13.016 5.234 1 97.56 81 ASP A O 1
ATOM 641 N N . ARG A 1 82 ? 2.006 13.883 4.977 1 95.88 82 ARG A N 1
ATOM 642 C CA . ARG A 1 82 ? 1.695 15.094 5.738 1 95.88 82 ARG A CA 1
ATOM 643 C C . ARG A 1 82 ? 1.87 16.344 4.883 1 95.88 82 ARG A C 1
ATOM 645 O O . ARG A 1 82 ? 2.818 16.438 4.102 1 95.88 82 ARG A O 1
ATOM 652 N N . ARG A 1 83 ? 0.915 17.25 5.078 1 95.06 83 ARG A N 1
ATOM 653 C CA . ARG A 1 83 ? 0.933 18.406 4.18 1 95.06 83 ARG A CA 1
ATOM 654 C C . ARG A 1 83 ? 0.92 19.703 4.969 1 95.06 83 ARG A C 1
ATOM 656 O O . ARG A 1 83 ? 0.797 20.781 4.387 1 95.06 83 ARG A O 1
ATOM 663 N N . ASP A 1 84 ? 1.006 19.656 6.297 1 94.38 84 ASP A N 1
ATOM 664 C CA . ASP A 1 84 ? 1.06 20.844 7.145 1 94.38 84 ASP A CA 1
ATOM 665 C C . ASP A 1 84 ? 2.492 21.359 7.281 1 94.38 84 ASP A C 1
ATOM 667 O O . ASP A 1 84 ? 2.713 22.484 7.723 1 94.38 84 ASP A O 1
ATOM 671 N N . LYS A 1 85 ? 3.463 20.547 6.895 1 92.62 85 LYS A N 1
ATOM 672 C CA . LYS A 1 85 ? 4.879 20.906 6.914 1 92.62 85 LYS A CA 1
ATOM 673 C C . LYS A 1 85 ? 5.676 20.062 5.93 1 92.62 85 LYS A C 1
ATOM 675 O O . LYS A 1 85 ? 5.156 19.094 5.371 1 92.62 85 LYS A O 1
ATOM 680 N N . LEU A 1 86 ? 6.898 20.516 5.707 1 90.81 86 LEU A N 1
ATOM 681 C CA . LEU A 1 86 ? 7.793 19.703 4.895 1 90.81 86 LEU A CA 1
ATOM 682 C C . LEU A 1 86 ? 8.109 18.375 5.594 1 90.81 86 LEU A C 1
ATOM 684 O O . LEU A 1 86 ? 8.5 18.375 6.766 1 90.81 86 LEU A O 1
ATOM 688 N N . ASN A 1 87 ? 7.84 17.328 4.949 1 91.69 87 ASN A N 1
ATOM 689 C CA . ASN A 1 87 ? 8.07 15.984 5.469 1 91.69 87 ASN A CA 1
ATOM 690 C C . ASN A 1 87 ? 9.117 15.234 4.645 1 91.69 87 ASN A C 1
ATOM 692 O O . ASN A 1 87 ? 8.992 15.133 3.422 1 91.69 87 ASN A O 1
ATOM 696 N N . THR A 1 88 ? 10.219 14.883 5.297 1 94.38 88 THR A N 1
ATOM 697 C CA . THR A 1 88 ? 11.273 14.07 4.688 1 94.38 88 THR A CA 1
ATOM 698 C C . THR A 1 88 ? 11.711 12.953 5.637 1 94.38 88 THR A C 1
ATOM 700 O O . THR A 1 88 ? 11.516 13.055 6.852 1 94.38 88 THR A O 1
ATOM 703 N N . MET A 1 89 ? 12.273 11.906 5.047 1 95.25 89 MET A N 1
ATOM 704 C CA . MET A 1 89 ? 12.797 10.82 5.875 1 95.25 89 MET A CA 1
ATOM 705 C C . MET A 1 89 ? 13.836 11.344 6.859 1 95.25 89 MET A C 1
ATOM 707 O O . MET A 1 89 ? 13.766 11.062 8.055 1 95.25 89 MET A O 1
ATOM 711 N N . ALA A 1 90 ? 14.789 12.102 6.328 1 93.69 90 ALA A N 1
ATOM 712 C CA . ALA A 1 90 ? 15.844 12.672 7.168 1 93.69 90 ALA A CA 1
ATOM 713 C C . ALA A 1 90 ? 15.258 13.594 8.234 1 93.69 90 ALA A C 1
ATOM 715 O O . ALA A 1 90 ? 15.688 13.562 9.391 1 93.69 90 ALA A O 1
ATOM 716 N N . GLY A 1 91 ? 14.359 14.445 7.848 1 92.81 91 GLY A N 1
ATOM 717 C CA . GLY A 1 91 ? 13.727 15.367 8.781 1 92.81 91 GLY A CA 1
ATOM 718 C C . GLY A 1 91 ? 13.016 14.672 9.922 1 92.81 91 GLY A C 1
ATOM 719 O O . GLY A 1 91 ? 13.078 15.117 11.07 1 92.81 91 GLY A O 1
ATOM 720 N N . LYS A 1 92 ? 12.312 13.578 9.641 1 93.88 92 LYS A N 1
ATOM 721 C CA . LYS A 1 92 ? 11.609 12.82 10.672 1 93.88 92 LYS A CA 1
ATOM 722 C C . LYS A 1 92 ? 12.586 12.312 11.734 1 93.88 92 LYS A C 1
ATOM 724 O O . LYS A 1 92 ? 12.32 12.438 12.938 1 93.88 92 LYS A O 1
ATOM 729 N N . MET A 1 93 ? 13.664 11.719 11.336 1 93.75 93 MET A N 1
ATOM 730 C CA . MET A 1 93 ? 14.656 11.188 12.266 1 93.75 93 MET A CA 1
ATOM 731 C C . MET A 1 93 ? 15.289 12.305 13.086 1 93.75 93 MET A C 1
ATOM 733 O O . MET A 1 93 ? 15.484 12.156 14.297 1 93.75 93 MET A O 1
ATOM 737 N N . ALA A 1 94 ? 15.578 13.398 12.414 1 93.88 94 ALA A N 1
ATOM 738 C CA . ALA A 1 94 ? 16.172 14.539 13.102 1 93.88 94 ALA A CA 1
ATOM 739 C C . ALA A 1 94 ? 15.242 15.062 14.195 1 93.88 94 ALA A C 1
ATOM 741 O O . ALA A 1 94 ? 15.695 15.414 15.289 1 93.88 94 ALA A O 1
ATOM 742 N N . ALA A 1 95 ? 14.023 15.188 13.914 1 93.5 95 ALA A N 1
ATOM 743 C CA . ALA A 1 95 ? 13.039 15.68 14.875 1 93.5 95 ALA A CA 1
ATOM 744 C C . ALA A 1 95 ? 13.008 14.812 16.125 1 93.5 95 ALA A C 1
ATOM 746 O O . ALA A 1 95 ? 12.961 15.328 17.25 1 93.5 95 ALA A O 1
ATOM 747 N N . VAL A 1 96 ? 13.055 13.492 16.062 1 93.94 96 VAL A N 1
ATOM 748 C CA . VAL A 1 96 ? 13.039 12.578 17.203 1 93.94 96 VAL A CA 1
ATOM 749 C C . VAL A 1 96 ? 14.328 12.727 18 1 93.94 96 VAL A C 1
ATOM 751 O O . VAL A 1 96 ? 14.297 12.805 19.234 1 93.94 96 VAL A O 1
ATOM 754 N N . LYS A 1 97 ? 15.406 12.758 17.188 1 93.81 97 LYS A N 1
ATOM 755 C CA . LYS A 1 97 ? 16.703 12.891 17.859 1 93.81 97 LYS A CA 1
ATOM 756 C C . LYS A 1 97 ? 16.766 14.18 18.688 1 93.81 97 LYS A C 1
ATOM 758 O O . LYS A 1 97 ? 17.312 14.188 19.781 1 93.81 97 LYS A O 1
ATOM 763 N N . MET A 1 98 ? 16.281 15.258 18.141 1 95.31 98 MET A N 1
ATOM 764 C CA . MET A 1 98 ? 16.25 16.531 18.844 1 95.31 98 MET A CA 1
ATOM 765 C C . MET A 1 98 ? 15.438 16.422 20.125 1 95.31 98 MET A C 1
ATOM 767 O O . MET A 1 98 ? 15.844 16.953 21.172 1 95.31 98 MET A O 1
ATOM 771 N N . LYS A 1 99 ? 14.375 15.758 20.125 1 94.69 99 LYS A N 1
ATOM 772 C CA . LYS A 1 99 ? 13.531 15.586 21.297 1 94.69 99 LYS A CA 1
ATOM 773 C C . LYS A 1 99 ? 14.227 14.711 22.344 1 94.69 99 LYS A C 1
ATOM 775 O O . LYS A 1 99 ? 14.062 14.93 23.547 1 94.69 99 LYS A O 1
ATOM 780 N N . LEU A 1 100 ? 14.93 13.664 21.844 1 93.88 100 LEU A N 1
ATOM 781 C CA . LEU A 1 100 ? 15.672 12.789 22.75 1 93.88 100 LEU A CA 1
ATOM 782 C C . LEU A 1 100 ? 16.812 13.539 23.422 1 93.88 100 LEU A C 1
ATOM 784 O O . LEU A 1 100 ? 17.141 13.266 24.578 1 93.88 100 LEU A O 1
ATOM 788 N N . ALA A 1 101 ? 17.297 14.492 22.781 1 93.44 101 ALA A N 1
ATOM 789 C CA . ALA A 1 101 ? 18.438 15.258 23.297 1 93.44 101 ALA A CA 1
ATOM 790 C C . ALA A 1 101 ? 17.969 16.281 24.328 1 93.44 101 ALA A C 1
ATOM 792 O O . ALA A 1 101 ? 18.719 16.656 25.219 1 93.44 101 ALA A O 1
ATOM 793 N N . ASN A 1 102 ? 16.844 16.766 24.141 1 90.5 102 ASN A N 1
ATOM 794 C CA . ASN A 1 102 ? 16.312 17.781 25.047 1 90.5 102 ASN A CA 1
ATOM 795 C C . ASN A 1 102 ? 15.688 17.141 26.297 1 90.5 102 ASN A C 1
ATOM 797 O O . ASN A 1 102 ? 15.102 17.828 27.125 1 90.5 102 ASN A O 1
ATOM 801 N N . GLN A 1 103 ? 15.656 15.797 26.453 1 76.31 103 GLN A N 1
ATOM 802 C CA . GLN A 1 103 ? 15.219 15.133 27.672 1 76.31 103 GLN A CA 1
ATOM 803 C C . GLN A 1 103 ? 16.406 14.773 28.562 1 76.31 103 GLN A C 1
ATOM 805 O O . GLN A 1 103 ? 17.516 14.539 28.062 1 76.31 103 GLN A O 1
ATOM 810 N N . MET B 1 1 ? -6.793 -12.039 -10.188 1 89.19 1 MET B N 1
ATOM 811 C CA . MET B 1 1 ? -6.594 -10.594 -10.148 1 89.19 1 MET B CA 1
ATOM 812 C C . MET B 1 1 ? -6.102 -10.148 -8.773 1 89.19 1 MET B C 1
ATOM 814 O O . MET B 1 1 ? -6.469 -10.742 -7.758 1 89.19 1 MET B O 1
ATOM 818 N N . PRO B 1 2 ? -5.32 -9.07 -8.695 1 96.75 2 PRO B N 1
ATOM 819 C CA . PRO B 1 2 ? -4.871 -8.562 -7.395 1 96.75 2 PRO B CA 1
ATOM 820 C C . PRO B 1 2 ? -6.031 -8.141 -6.492 1 96.75 2 PRO B C 1
ATOM 822 O O . PRO B 1 2 ? -7.055 -7.656 -6.984 1 96.75 2 PRO B O 1
ATOM 825 N N . ILE B 1 3 ? -5.84 -8.453 -5.219 1 98.12 3 ILE B N 1
ATOM 826 C CA . ILE B 1 3 ? -6.738 -7.973 -4.172 1 98.12 3 ILE B CA 1
ATOM 827 C C . ILE B 1 3 ? -5.961 -7.117 -3.176 1 98.12 3 ILE B C 1
ATOM 829 O O . ILE B 1 3 ? -4.887 -7.512 -2.715 1 98.12 3 ILE B O 1
ATOM 833 N N . ALA B 1 4 ? -6.5 -5.945 -2.873 1 98.69 4 ALA B N 1
ATOM 834 C CA . ALA B 1 4 ? -5.859 -5.039 -1.925 1 98.69 4 ALA B CA 1
ATOM 835 C C . ALA B 1 4 ? -6.727 -4.84 -0.685 1 98.69 4 ALA B C 1
ATOM 837 O O . ALA B 1 4 ? -7.945 -4.699 -0.789 1 98.69 4 ALA B O 1
ATOM 838 N N . ASP B 1 5 ? -6.133 -4.922 0.476 1 98.62 5 ASP B N 1
ATOM 839 C CA . ASP B 1 5 ? -6.688 -4.5 1.759 1 98.62 5 ASP B CA 1
ATOM 840 C C . ASP B 1 5 ? -6.191 -3.107 2.143 1 98.62 5 ASP B C 1
ATOM 842 O O . ASP B 1 5 ? -4.988 -2.898 2.314 1 98.62 5 ASP B O 1
ATOM 846 N N . ILE B 1 6 ? -7.109 -2.123 2.311 1 98.75 6 ILE B N 1
ATOM 847 C CA . ILE B 1 6 ? -6.652 -0.742 2.439 1 98.75 6 ILE B CA 1
ATOM 848 C C . ILE B 1 6 ? -7.273 -0.107 3.682 1 98.75 6 ILE B C 1
ATOM 850 O O . ILE B 1 6 ? -8.445 -0.336 3.982 1 98.75 6 ILE B O 1
ATOM 854 N N . THR B 1 7 ? -6.504 0.521 4.457 1 98.56 7 THR B N 1
ATOM 855 C CA . THR B 1 7 ? -6.93 1.411 5.527 1 98.56 7 THR B CA 1
ATOM 856 C C . THR B 1 7 ? -6.363 2.814 5.328 1 98.56 7 THR B C 1
ATOM 858 O O . THR B 1 7 ? -5.164 2.979 5.105 1 98.56 7 THR B O 1
ATOM 861 N N . ILE B 1 8 ? -7.195 3.816 5.32 1 98.56 8 ILE B N 1
ATOM 862 C CA . ILE B 1 8 ? -6.82 5.219 5.188 1 98.56 8 ILE B CA 1
ATOM 863 C C . ILE B 1 8 ? -7.293 5.996 6.418 1 98.56 8 ILE B C 1
ATOM 865 O O . ILE B 1 8 ? -8.492 6.137 6.648 1 98.56 8 ILE B O 1
ATOM 869 N N . ILE B 1 9 ? -6.379 6.527 7.133 1 97.44 9 ILE B N 1
ATOM 870 C CA . ILE B 1 9 ? -6.695 7.113 8.43 1 97.44 9 ILE B CA 1
ATOM 871 C C . ILE B 1 9 ? -6.16 8.539 8.5 1 97.44 9 ILE B C 1
ATOM 873 O O . ILE B 1 9 ? -4.957 8.766 8.367 1 97.44 9 ILE B O 1
ATOM 877 N N . PRO B 1 10 ? -7.09 9.445 8.672 1 97.75 10 PRO B N 1
ATOM 878 C CA . PRO B 1 10 ? -6.609 10.797 8.977 1 97.75 10 PRO B CA 1
ATOM 879 C C . PRO B 1 10 ? -6 10.906 10.367 1 97.75 10 PRO B C 1
ATOM 881 O O . PRO B 1 10 ? -6.484 10.273 11.312 1 97.75 10 PRO B O 1
ATOM 884 N N . VAL B 1 11 ? -4.98 11.641 10.508 1 95.81 11 VAL B N 1
ATOM 885 C CA . VAL B 1 11 ? -4.312 11.844 11.781 1 95.81 11 VAL B CA 1
ATOM 886 C C . VAL B 1 11 ? -4.465 13.305 12.219 1 95.81 11 VAL B C 1
ATOM 888 O O . VAL B 1 11 ? -4.316 14.219 11.414 1 95.81 11 VAL B O 1
ATOM 891 N N . GLY B 1 12 ? -4.629 13.477 13.477 1 94.19 12 GLY B N 1
ATOM 892 C CA . GLY B 1 12 ? -4.738 14.82 14.023 1 94.19 12 GLY B CA 1
ATOM 893 C C . GLY B 1 12 ? -6.105 15.445 13.812 1 94.19 12 GLY B C 1
ATOM 894 O O . GLY B 1 12 ? -6.211 16.641 13.508 1 94.19 12 GLY B O 1
ATOM 895 N N . THR B 1 13 ? -7.043 14.523 13.922 1 92.25 13 THR B N 1
ATOM 896 C CA . THR B 1 13 ? -8.406 15.023 13.773 1 92.25 13 THR B CA 1
ATOM 897 C C . THR B 1 13 ? -8.969 15.477 15.117 1 92.25 13 THR B C 1
ATOM 899 O O . THR B 1 13 ? -8.414 15.148 16.172 1 92.25 13 THR B O 1
ATOM 902 N N . GLU B 1 14 ? -9.875 16.359 15.227 1 91.94 14 GLU B N 1
ATOM 903 C CA . GLU B 1 14 ? -10.438 16.953 16.438 1 91.94 14 GLU B CA 1
ATOM 904 C C . GLU B 1 14 ? -11.164 15.898 17.281 1 91.94 14 GLU B C 1
ATOM 906 O O . GLU B 1 14 ? -11.289 16.047 18.5 1 91.94 14 GLU B O 1
ATOM 911 N N . THR B 1 15 ? -11.672 14.828 16.672 1 92.56 15 THR B N 1
ATOM 912 C CA . THR B 1 15 ? -12.359 13.742 17.375 1 92.56 15 THR B CA 1
ATOM 913 C C . THR B 1 15 ? -11.781 12.391 16.969 1 92.56 15 THR B C 1
ATOM 915 O O . THR B 1 15 ? -11.156 12.266 15.914 1 92.56 15 THR B O 1
ATOM 918 N N . PRO B 1 16 ? -12 11.383 17.812 1 93.81 16 PRO B N 1
ATOM 919 C CA . PRO B 1 16 ? -11.445 10.062 17.5 1 93.81 16 PRO B CA 1
ATOM 920 C C . PRO B 1 16 ? -12.188 9.375 16.359 1 93.81 16 PRO B C 1
ATOM 922 O O . PRO B 1 16 ? -11.688 8.391 15.797 1 93.81 16 PRO B O 1
ATOM 925 N N . SER B 1 17 ? -13.266 9.797 16 1 94.12 17 SER B N 1
ATOM 926 C CA . SER B 1 17 ? -14.078 9.125 14.992 1 94.12 17 SER B CA 1
ATOM 927 C C . SER B 1 17 ? -13.578 9.43 13.586 1 94.12 17 SER B C 1
ATOM 929 O O . SER B 1 17 ? -13.273 10.578 13.266 1 94.12 17 SER B O 1
ATOM 931 N N . VAL B 1 18 ? -13.477 8.344 12.797 1 95.62 18 VAL B N 1
ATOM 932 C CA . VAL B 1 18 ? -13.031 8.539 11.422 1 95.62 18 VAL B CA 1
ATOM 933 C C . VAL B 1 18 ? -14.125 8.078 10.453 1 95.62 18 VAL B C 1
ATOM 935 O O . VAL B 1 18 ? -13.883 7.957 9.25 1 95.62 18 VAL B O 1
ATOM 938 N N . SER B 1 19 ? -15.297 7.809 10.883 1 96.06 19 SER B N 1
ATOM 939 C CA . SER B 1 19 ? -16.359 7.199 10.086 1 96.06 19 SER B CA 1
ATOM 940 C C . SER B 1 19 ? -16.797 8.117 8.953 1 96.06 19 SER B C 1
ATOM 942 O O . SER B 1 19 ? -17.109 7.648 7.855 1 96.06 19 SER B O 1
ATOM 944 N N . SER B 1 20 ? -16.828 9.391 9.148 1 97 20 SER B N 1
ATOM 945 C CA . SER B 1 20 ? -17.219 10.328 8.094 1 97 20 SER B CA 1
ATOM 946 C C . SER B 1 20 ? -16.234 10.297 6.938 1 97 20 SER B C 1
ATOM 948 O O . SER B 1 20 ? -16.625 10.414 5.773 1 97 20 SER B O 1
ATOM 950 N N . TYR B 1 21 ? -14.945 10.203 7.238 1 97.56 21 TYR B N 1
ATOM 951 C CA . TYR B 1 21 ? -13.93 10.078 6.199 1 97.56 21 TYR B CA 1
ATOM 952 C C . TYR B 1 21 ? -14.117 8.781 5.414 1 97.56 21 TYR B C 1
ATOM 954 O O . TYR B 1 21 ? -14.047 8.781 4.184 1 97.56 21 TYR B O 1
ATOM 962 N N . VAL B 1 22 ? -14.359 7.676 6.156 1 98 22 VAL B N 1
ATOM 963 C CA . VAL B 1 22 ? -14.578 6.383 5.52 1 98 22 VAL B CA 1
ATOM 964 C C . VAL B 1 22 ? -15.789 6.457 4.59 1 98 22 VAL B C 1
ATOM 966 O O . VAL B 1 22 ? -15.75 5.945 3.469 1 98 22 VAL B O 1
ATOM 969 N N . ALA B 1 23 ? -16.844 7.141 5 1 98.12 23 ALA B N 1
ATOM 970 C CA . ALA B 1 23 ? -18.047 7.301 4.18 1 98.12 23 ALA B CA 1
ATOM 971 C C . ALA B 1 23 ? -17.734 8.055 2.891 1 98.12 23 ALA B C 1
ATOM 973 O O . ALA B 1 23 ? -18.172 7.656 1.809 1 98.12 23 ALA B O 1
ATOM 974 N N . LYS B 1 24 ? -17 9.086 3.016 1 98.12 24 LYS B N 1
ATOM 975 C CA . LYS B 1 24 ? -16.625 9.875 1.842 1 98.12 24 LYS B CA 1
ATOM 976 C C . LYS B 1 24 ? -15.75 9.055 0.896 1 98.12 24 LYS B C 1
ATOM 978 O O . LYS B 1 24 ? -15.906 9.133 -0.325 1 98.12 24 LYS B O 1
ATOM 983 N N . ILE B 1 25 ? -14.844 8.305 1.446 1 98.31 25 ILE B N 1
ATOM 984 C CA . ILE B 1 25 ? -14 7.414 0.658 1 98.31 25 ILE B CA 1
ATOM 985 C C . ILE B 1 25 ? -14.875 6.457 -0.147 1 98.31 25 ILE B C 1
ATOM 987 O O . ILE B 1 25 ? -14.641 6.242 -1.338 1 98.31 25 ILE B O 1
ATOM 991 N N . HIS B 1 26 ? -15.906 5.938 0.434 1 98.31 26 HIS B N 1
ATOM 992 C CA . HIS B 1 26 ? -16.766 4.98 -0.251 1 98.31 26 HIS B CA 1
ATOM 993 C C . HIS B 1 26 ? -17.641 5.672 -1.289 1 98.31 26 HIS B C 1
ATOM 995 O O . HIS B 1 26 ? -18.016 5.066 -2.295 1 98.31 26 HIS B O 1
ATOM 1001 N N . GLN B 1 27 ? -17.938 6.949 -1.077 1 98.31 27 GLN B N 1
ATOM 1002 C CA . GLN B 1 27 ? -18.609 7.703 -2.133 1 98.31 27 GLN B CA 1
ATOM 1003 C C . GLN B 1 27 ? -17.734 7.785 -3.383 1 98.31 27 GLN B C 1
ATOM 1005 O O . GLN B 1 27 ? -18.234 7.629 -4.5 1 98.31 27 GLN B O 1
ATOM 1010 N N . VAL B 1 28 ? -16.484 8.07 -3.148 1 98 28 VAL B N 1
ATOM 1011 C CA . VAL B 1 28 ? -15.547 8.141 -4.27 1 98 28 VAL B CA 1
ATOM 1012 C C . VAL B 1 28 ? -15.391 6.754 -4.895 1 98 28 VAL B C 1
ATOM 1014 O O . VAL B 1 28 ? -15.375 6.621 -6.121 1 98 28 VAL B O 1
ATOM 1017 N N . LEU B 1 29 ? -15.242 5.711 -4.078 1 98.06 29 LEU B N 1
ATOM 1018 C CA . LEU B 1 29 ? -15.102 4.336 -4.551 1 98.06 29 LEU B CA 1
ATOM 1019 C C . LEU B 1 29 ? -16.281 3.943 -5.434 1 98.06 29 LEU B C 1
ATOM 1021 O O . LEU B 1 29 ? -16.109 3.242 -6.43 1 98.06 29 LEU B O 1
ATOM 1025 N N . GLU B 1 30 ? -17.484 4.406 -5.086 1 98.06 30 GLU B N 1
ATOM 1026 C CA . GLU B 1 30 ? -18.703 4.113 -5.836 1 98.06 30 GLU B CA 1
ATOM 1027 C C . GLU B 1 30 ? -18.609 4.609 -7.277 1 98.06 30 GLU B C 1
ATOM 1029 O O . GLU B 1 30 ? -19.172 4.004 -8.188 1 98.06 30 GLU B O 1
ATOM 1034 N N . GLN B 1 31 ? -17.844 5.609 -7.496 1 98.12 31 GLN B N 1
ATOM 1035 C CA . GLN B 1 31 ? -17.703 6.199 -8.82 1 98.12 31 GLN B CA 1
ATOM 1036 C C . GLN B 1 31 ? -16.766 5.371 -9.695 1 98.12 31 GLN B C 1
ATOM 1038 O O . GLN B 1 31 ? -16.625 5.637 -10.891 1 98.12 31 GLN B O 1
ATOM 1043 N N . HIS B 1 32 ? -16.094 4.441 -9.078 1 98.12 32 HIS B N 1
ATOM 1044 C CA . HIS B 1 32 ? -15.102 3.664 -9.812 1 98.12 32 HIS B CA 1
ATOM 1045 C C . HIS B 1 32 ? -15.5 2.195 -9.891 1 98.12 32 HIS B C 1
ATOM 1047 O O . HIS B 1 32 ? -14.641 1.319 -10.023 1 98.12 32 HIS B O 1
ATOM 1053 N N . ARG B 1 33 ? -16.75 1.858 -9.93 1 96.81 33 ARG B N 1
ATOM 1054 C CA . ARG B 1 33 ? -17.25 0.487 -9.945 1 96.81 33 ARG B CA 1
ATOM 1055 C C . ARG B 1 33 ? -16.953 -0.193 -11.273 1 96.81 33 ARG B C 1
ATOM 1057 O O . ARG B 1 33 ? -17 -1.421 -11.375 1 96.81 33 ARG B O 1
ATOM 1064 N N . ASP B 1 34 ? -16.688 0.599 -12.234 1 97.69 34 ASP B N 1
ATOM 1065 C CA . ASP B 1 34 ? -16.344 0.05 -13.539 1 97.69 34 ASP B CA 1
ATOM 1066 C C . ASP B 1 34 ? -14.906 -0.449 -13.57 1 97.69 34 ASP B C 1
ATOM 1068 O O . ASP B 1 34 ? -14.531 -1.227 -14.453 1 97.69 34 ASP B O 1
ATOM 1072 N N . LEU B 1 35 ? -14.117 -0.032 -12.656 1 97.69 35 LEU B N 1
ATOM 1073 C CA . LEU B 1 35 ? -12.703 -0.37 -12.641 1 97.69 35 LEU B CA 1
ATOM 1074 C C . LEU B 1 35 ? -12.406 -1.436 -11.586 1 97.69 35 LEU B C 1
ATOM 1076 O O . LEU B 1 35 ? -11.578 -2.322 -11.812 1 97.69 35 LEU B O 1
ATOM 1080 N N . VAL B 1 36 ? -13.125 -1.309 -10.445 1 98 36 VAL B N 1
ATOM 1081 C CA . VAL B 1 36 ? -12.797 -2.197 -9.336 1 98 36 VAL B CA 1
ATOM 1082 C C . VAL B 1 36 ? -14.086 -2.643 -8.641 1 98 36 VAL B C 1
ATOM 1084 O O . VAL B 1 36 ? -15.094 -1.93 -8.664 1 98 36 VAL B O 1
ATOM 1087 N N . SER B 1 37 ? -14.07 -3.801 -8.031 1 97.81 37 SER B N 1
ATOM 1088 C CA . SER B 1 37 ? -15.047 -4.219 -7.035 1 97.81 37 SER B CA 1
ATOM 1089 C C . SER B 1 37 ? -14.5 -4.027 -5.621 1 97.81 37 SER B C 1
ATOM 1091 O O . SER B 1 37 ? -13.289 -4.016 -5.41 1 97.81 37 SER B O 1
ATOM 1093 N N . TYR B 1 38 ? -15.383 -3.844 -4.648 1 98.31 38 TYR B N 1
ATOM 1094 C CA . TYR B 1 38 ? -14.891 -3.604 -3.297 1 98.31 38 TYR B CA 1
ATOM 1095 C C . TYR B 1 38 ? -15.867 -4.141 -2.258 1 98.31 38 TYR B C 1
ATOM 1097 O O . TYR B 1 38 ? -17.031 -4.402 -2.568 1 98.31 38 TYR B O 1
ATOM 1105 N N . GLU B 1 39 ? -15.367 -4.348 -1.027 1 97.38 39 GLU B N 1
ATOM 1106 C CA . GLU B 1 39 ? -16.109 -4.797 0.145 1 97.38 39 GLU B CA 1
ATOM 1107 C C . GLU B 1 39 ? -15.609 -4.105 1.412 1 97.38 39 GLU B C 1
ATOM 1109 O O . GLU B 1 39 ? -14.414 -4.133 1.71 1 97.38 39 GLU B O 1
ATOM 1114 N N . LEU B 1 40 ? -16.562 -3.461 2.123 1 97.75 40 LEU B N 1
ATOM 1115 C CA . LEU B 1 40 ? -16.25 -2.826 3.398 1 97.75 40 LEU B CA 1
ATOM 1116 C C . LEU B 1 40 ? -16.219 -3.854 4.523 1 97.75 40 LEU B C 1
ATOM 1118 O O . LEU B 1 40 ? -17.078 -4.727 4.602 1 97.75 40 LEU B O 1
ATOM 1122 N N . THR B 1 41 ? -15.242 -3.848 5.348 1 97.25 41 THR B N 1
ATOM 1123 C CA . THR B 1 41 ? -15.18 -4.633 6.574 1 97.25 41 THR B CA 1
ATOM 1124 C C . THR B 1 41 ? -15.07 -3.721 7.793 1 97.25 41 THR B C 1
ATOM 1126 O O . THR B 1 41 ? -14.891 -2.508 7.656 1 97.25 41 THR B O 1
ATOM 1129 N N . PRO B 1 42 ? -15.164 -4.238 9.023 1 96.19 42 PRO B N 1
ATOM 1130 C CA . PRO B 1 42 ? -15.055 -3.391 10.211 1 96.19 42 PRO B CA 1
ATOM 1131 C C . PRO B 1 42 ? -13.672 -2.758 10.359 1 96.19 42 PRO B C 1
ATOM 1133 O O . PRO B 1 42 ? -13.508 -1.79 11.109 1 96.19 42 PRO B O 1
ATOM 1136 N N . MET B 1 43 ? -12.609 -3.35 9.633 1 95.69 43 MET B N 1
ATOM 1137 C CA . MET B 1 43 ? -11.242 -2.914 9.891 1 95.69 43 MET B CA 1
ATOM 1138 C C . MET B 1 43 ? -10.625 -2.279 8.648 1 95.69 43 MET B C 1
ATOM 1140 O O . MET B 1 43 ? -9.617 -1.578 8.742 1 95.69 43 MET B O 1
ATOM 1144 N N . SER B 1 44 ? -11.18 -2.549 7.48 1 98.38 44 SER B N 1
ATOM 1145 C CA . SER B 1 44 ? -10.57 -2.096 6.23 1 98.38 44 SER B CA 1
ATOM 1146 C C . SER B 1 44 ? -11.562 -2.188 5.074 1 98.38 44 SER B C 1
ATOM 1148 O O . SER B 1 44 ? -12.727 -2.553 5.27 1 98.38 44 SER B O 1
ATOM 1150 N N . THR B 1 45 ? -11.195 -1.72 3.912 1 98.44 45 THR B N 1
ATOM 1151 C CA . THR B 1 45 ? -11.891 -1.95 2.65 1 98.44 45 THR B CA 1
ATOM 1152 C C . THR B 1 45 ? -11.062 -2.844 1.733 1 98.44 45 THR B C 1
ATOM 1154 O O . THR B 1 45 ? -9.867 -2.615 1.55 1 98.44 45 THR B O 1
ATOM 1157 N N . LEU B 1 46 ? -11.656 -3.869 1.255 1 98.5 46 LEU B N 1
ATOM 1158 C CA . LEU B 1 46 ? -11.047 -4.738 0.258 1 98.5 46 LEU B CA 1
ATOM 1159 C C . LEU B 1 46 ? -11.398 -4.281 -1.154 1 98.5 46 LEU B C 1
ATOM 1161 O O . LEU B 1 46 ? -12.555 -3.965 -1.438 1 98.5 46 LEU B O 1
ATOM 1165 N N . ILE B 1 47 ? -10.367 -4.191 -1.979 1 98.38 47 ILE B N 1
ATOM 1166 C CA . ILE B 1 47 ? -10.562 -3.779 -3.363 1 98.38 47 ILE B CA 1
ATOM 1167 C C . ILE B 1 47 ? -9.922 -4.801 -4.301 1 98.38 47 ILE B C 1
ATOM 1169 O O . ILE B 1 47 ? -8.805 -5.254 -4.062 1 98.38 47 ILE B O 1
ATOM 1173 N N . GLU B 1 48 ? -10.672 -5.145 -5.324 1 98.38 48 GLU B N 1
ATOM 1174 C CA . GLU B 1 48 ? -10.258 -6.129 -6.32 1 98.38 48 GLU B CA 1
ATOM 1175 C C . GLU B 1 48 ? -10.281 -5.531 -7.727 1 98.38 48 GLU B C 1
ATOM 1177 O O . GLU B 1 48 ? -11.25 -4.863 -8.102 1 98.38 48 GLU B O 1
ATOM 1182 N N . GLY B 1 49 ? -9.203 -5.738 -8.484 1 97.38 49 GLY B N 1
ATOM 1183 C CA . GLY B 1 49 ? -9.086 -5.23 -9.844 1 97.38 49 GLY B CA 1
ATOM 1184 C C . GLY B 1 49 ? -7.676 -5.328 -10.398 1 97.38 49 GLY B C 1
ATOM 1185 O O . GLY B 1 49 ? -6.773 -5.82 -9.719 1 97.38 49 GLY B O 1
ATOM 1186 N N . LYS B 1 50 ? -7.504 -4.879 -11.688 1 96.94 50 LYS B N 1
ATOM 1187 C CA . LYS B 1 50 ? -6.16 -4.828 -12.258 1 96.94 50 LYS B CA 1
ATOM 1188 C C . LYS B 1 50 ? -5.246 -3.926 -11.43 1 96.94 50 LYS B C 1
ATOM 1190 O O . LYS B 1 50 ? -5.699 -2.947 -10.836 1 96.94 50 LYS B O 1
ATOM 1195 N N . LEU B 1 51 ? -3.988 -4.301 -11.367 1 96.31 51 LEU B N 1
ATOM 1196 C CA . LEU B 1 51 ? -3.025 -3.596 -10.531 1 96.31 51 LEU B CA 1
ATOM 1197 C C . LEU B 1 51 ? -3.033 -2.102 -10.836 1 96.31 51 LEU B C 1
ATOM 1199 O O . LEU B 1 51 ? -3.061 -1.278 -9.914 1 96.31 51 LEU B O 1
ATOM 1203 N N . GLU B 1 52 ? -2.986 -1.764 -12.086 1 96.06 52 GLU B N 1
ATOM 1204 C CA . GLU B 1 52 ? -2.982 -0.36 -12.492 1 96.06 52 GLU B CA 1
ATOM 1205 C C . GLU B 1 52 ? -4.227 0.363 -11.977 1 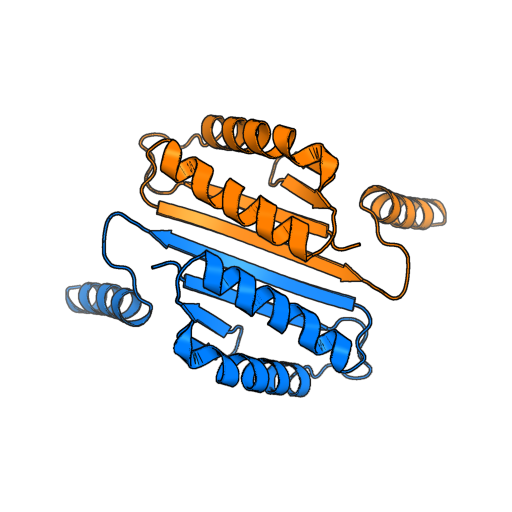96.06 52 GLU B C 1
ATOM 1207 O O . GLU B 1 52 ? -4.141 1.502 -11.516 1 96.06 52 GLU B O 1
ATOM 1212 N N . ASP B 1 53 ? -5.375 -0.252 -12.117 1 97.56 53 ASP B N 1
ATOM 1213 C CA . ASP B 1 53 ? -6.629 0.337 -11.648 1 97.56 53 ASP B CA 1
ATOM 1214 C C . ASP B 1 53 ? -6.633 0.493 -10.133 1 97.56 53 ASP B C 1
ATOM 1216 O O . ASP B 1 53 ? -7.125 1.493 -9.609 1 97.56 53 ASP B O 1
ATOM 1220 N N . LEU B 1 54 ? -6.102 -0.552 -9.414 1 97.75 54 LEU B N 1
ATOM 1221 C CA . LEU B 1 54 ? -6.012 -0.478 -7.961 1 97.75 54 LEU B CA 1
ATOM 1222 C C . LEU B 1 54 ? -5.254 0.772 -7.523 1 97.75 54 LEU B C 1
ATOM 1224 O O . LEU B 1 54 ? -5.77 1.575 -6.742 1 97.75 54 LEU B O 1
ATOM 1228 N N . PHE B 1 55 ? -4.094 0.978 -8.055 1 97.06 55 PHE B N 1
ATOM 1229 C CA . PHE B 1 55 ? -3.268 2.102 -7.625 1 97.06 55 PHE B CA 1
ATOM 1230 C C . PHE B 1 55 ? -3.889 3.426 -8.055 1 97.06 55 PHE B C 1
ATOM 1232 O O . PHE B 1 55 ? -3.787 4.426 -7.344 1 97.06 55 PHE B O 1
ATOM 1239 N N . PHE B 1 56 ? -4.496 3.418 -9.25 1 97.38 56 PHE B N 1
ATOM 1240 C CA . PHE B 1 56 ? -5.203 4.605 -9.711 1 97.38 56 PHE B CA 1
ATOM 1241 C C . PHE B 1 56 ? -6.301 4.996 -8.727 1 97.38 56 PHE B C 1
ATOM 1243 O O . PHE B 1 56 ? -6.375 6.148 -8.297 1 97.38 56 PHE B O 1
ATOM 1250 N N . VAL B 1 57 ? -7.102 4.062 -8.367 1 98.25 57 VAL B N 1
ATOM 1251 C CA . VAL B 1 57 ? -8.227 4.316 -7.469 1 98.25 57 VAL B CA 1
ATOM 1252 C C . VAL B 1 57 ? -7.707 4.652 -6.07 1 98.25 57 VAL B C 1
ATOM 1254 O O . VAL B 1 57 ? -8.156 5.621 -5.453 1 98.25 57 VAL B O 1
ATOM 1257 N N . ILE B 1 58 ? -6.719 3.902 -5.543 1 98.38 58 ILE B N 1
ATOM 1258 C CA . ILE B 1 58 ? -6.211 4.102 -4.188 1 98.38 58 ILE B CA 1
ATOM 1259 C C . ILE B 1 58 ? -5.605 5.5 -4.066 1 98.38 58 ILE B C 1
ATOM 1261 O O . ILE B 1 58 ? -5.73 6.148 -3.023 1 98.38 58 ILE B O 1
ATOM 1265 N N . LYS B 1 59 ? -4.953 5.93 -5.137 1 97.94 59 LYS B N 1
ATOM 1266 C CA . LYS B 1 59 ? -4.422 7.289 -5.133 1 97.94 59 LYS B CA 1
ATOM 1267 C C . LYS B 1 59 ? -5.523 8.312 -4.867 1 97.94 59 LYS B C 1
ATOM 1269 O O . LYS B 1 59 ? -5.34 9.234 -4.07 1 97.94 59 LYS B O 1
ATOM 1274 N N . GLN B 1 60 ? -6.633 8.148 -5.496 1 98.12 60 GLN B N 1
ATOM 1275 C CA . GLN B 1 60 ? -7.758 9.055 -5.305 1 98.12 60 GLN B CA 1
ATOM 1276 C C . GLN B 1 60 ? -8.32 8.938 -3.893 1 98.12 60 GLN B C 1
ATOM 1278 O O . GLN B 1 60 ? -8.656 9.953 -3.268 1 98.12 60 GLN B O 1
ATOM 1283 N N . LEU B 1 61 ? -8.414 7.746 -3.412 1 98.62 61 LEU B N 1
ATOM 1284 C CA . LEU B 1 61 ? -8.953 7.523 -2.074 1 98.62 61 LEU B CA 1
ATOM 1285 C C . LEU B 1 61 ? -8.047 8.148 -1.016 1 98.62 61 LEU B C 1
ATOM 1287 O O . LEU B 1 61 ? -8.531 8.734 -0.044 1 98.62 61 LEU B O 1
ATOM 1291 N N . HIS B 1 62 ? -6.73 8 -1.207 1 98.62 62 HIS B N 1
ATOM 1292 C CA . HIS B 1 62 ? -5.75 8.578 -0.294 1 98.62 62 HIS B CA 1
ATOM 1293 C C . HIS B 1 62 ? -5.938 10.086 -0.157 1 98.62 62 HIS B C 1
ATOM 1295 O O . HIS B 1 62 ? -5.684 10.648 0.907 1 98.62 62 HIS B O 1
ATOM 1301 N N . GLU B 1 63 ? -6.48 10.734 -1.173 1 98.31 63 GLU B N 1
ATOM 1302 C CA . GLU B 1 63 ? -6.625 12.188 -1.213 1 98.31 63 GLU B CA 1
ATOM 1303 C C . GLU B 1 63 ? -7.887 12.641 -0.479 1 98.31 63 GLU B C 1
ATOM 1305 O O . GLU B 1 63 ? -8.008 13.805 -0.107 1 98.31 63 GLU B O 1
ATOM 1310 N N . VAL B 1 64 ? -8.812 11.766 -0.281 1 98.44 64 VAL B N 1
ATOM 1311 C CA . VAL B 1 64 ? -10.148 12.125 0.193 1 98.44 64 VAL B CA 1
ATOM 1312 C C . VAL B 1 64 ? -10.039 12.812 1.555 1 98.44 64 VAL B C 1
ATOM 1314 O O . VAL B 1 64 ? -10.602 13.891 1.758 1 98.44 64 VAL B O 1
ATOM 1317 N N . PRO B 1 65 ? -9.297 12.25 2.576 1 98.25 65 PRO B N 1
ATOM 1318 C CA . PRO B 1 65 ? -9.242 12.93 3.875 1 98.25 65 PRO B CA 1
ATOM 1319 C C . PRO B 1 65 ? -8.688 14.352 3.775 1 98.25 65 PRO B C 1
ATOM 1321 O O . PRO B 1 65 ? -9.078 15.227 4.547 1 98.25 65 PRO B O 1
ATOM 1324 N N . PHE B 1 66 ? -7.766 14.531 2.848 1 97.75 66 PHE B N 1
ATOM 1325 C CA . PHE B 1 66 ? -7.223 15.867 2.658 1 97.75 66 PHE B CA 1
ATOM 1326 C C . PHE B 1 66 ? -8.305 16.828 2.178 1 97.75 66 PHE B C 1
ATOM 1328 O O . PHE B 1 66 ? -8.367 17.969 2.625 1 97.75 66 PHE B O 1
ATOM 1335 N N . THR B 1 67 ? -9.109 16.375 1.244 1 97.25 67 THR B N 1
ATOM 1336 C CA . THR B 1 67 ? -10.203 17.203 0.736 1 97.25 67 THR B CA 1
ATOM 1337 C C . THR B 1 67 ? -11.203 17.516 1.844 1 97.25 67 THR B C 1
ATOM 1339 O O . THR B 1 67 ? -11.945 18.5 1.756 1 97.25 67 THR B O 1
ATOM 1342 N N . GLU B 1 68 ? -11.211 16.719 2.898 1 96.19 68 GLU B N 1
ATOM 1343 C CA . GLU B 1 68 ? -12.109 16.922 4.035 1 96.19 68 GLU B CA 1
ATOM 1344 C C . GLU B 1 68 ? -11.414 17.672 5.164 1 96.19 68 GLU B C 1
ATOM 1346 O O . GLU B 1 68 ? -11.93 17.734 6.281 1 96.19 68 GLU B O 1
ATOM 1351 N N . GLY B 1 69 ? -10.211 18.109 4.891 1 95.69 69 GLY B N 1
ATOM 1352 C CA . GLY B 1 69 ? -9.602 19.062 5.805 1 95.69 69 GLY B CA 1
ATOM 1353 C C . GLY B 1 69 ? -8.445 18.469 6.594 1 95.69 69 GLY B C 1
ATOM 1354 O O . GLY B 1 69 ? -7.773 19.188 7.344 1 95.69 69 GLY B O 1
ATOM 1355 N N . ALA B 1 70 ? -8.242 17.219 6.582 1 96.62 70 ALA B N 1
ATOM 1356 C CA . ALA B 1 70 ? -7.105 16.625 7.293 1 96.62 70 ALA B CA 1
ATOM 1357 C C . ALA B 1 70 ? -5.785 17.172 6.754 1 96.62 70 ALA B C 1
ATOM 1359 O O . ALA B 1 70 ? -5.691 17.547 5.586 1 96.62 70 ALA B O 1
ATOM 1360 N N . GLN B 1 71 ? -4.785 17.125 7.551 1 97.38 71 GLN B N 1
ATOM 1361 C CA . GLN B 1 71 ? -3.473 17.594 7.129 1 97.38 71 GLN B CA 1
ATOM 1362 C C . GLN B 1 71 ? -2.461 16.453 7.07 1 97.38 71 GLN B C 1
ATOM 1364 O O . GLN B 1 71 ? -1.345 16.641 6.582 1 97.38 71 GLN B O 1
ATOM 1369 N N . ARG B 1 72 ? -2.846 15.375 7.664 1 97.88 72 ARG B N 1
ATOM 1370 C CA . ARG B 1 72 ? -1.998 14.18 7.652 1 97.88 72 ARG B CA 1
ATOM 1371 C C . ARG B 1 72 ? -2.832 12.922 7.469 1 97.88 72 ARG B C 1
ATOM 1373 O O . ARG B 1 72 ? -3.91 12.789 8.055 1 97.88 72 ARG B O 1
ATOM 1380 N N . VAL B 1 73 ? -2.301 12.047 6.586 1 98.31 73 VAL B N 1
ATOM 1381 C CA . VAL B 1 73 ? -3.01 10.805 6.273 1 98.31 73 VAL B CA 1
ATOM 1382 C C . VAL B 1 73 ? -2.041 9.633 6.332 1 98.31 73 VAL B C 1
ATOM 1384 O O . VAL B 1 73 ? -0.933 9.703 5.797 1 98.31 73 VAL B O 1
ATOM 1387 N N . ALA B 1 74 ? -2.404 8.602 7.086 1 98.31 74 ALA B N 1
ATOM 1388 C CA . ALA B 1 74 ? -1.725 7.312 7.086 1 98.31 74 ALA B CA 1
ATOM 1389 C C . ALA B 1 74 ? -2.527 6.27 6.312 1 98.31 74 ALA B C 1
ATOM 1391 O O . ALA B 1 74 ? -3.707 6.047 6.602 1 98.31 74 ALA B O 1
ATOM 1392 N N . THR B 1 75 ? -1.919 5.691 5.293 1 98.62 75 THR B N 1
ATOM 1393 C CA . THR B 1 75 ? -2.551 4.66 4.477 1 98.62 75 THR B CA 1
ATOM 1394 C C . THR B 1 75 ? -1.772 3.352 4.566 1 98.62 75 THR B C 1
ATOM 1396 O O . THR B 1 75 ? -0.544 3.346 4.453 1 98.62 75 THR B O 1
ATOM 1399 N N . ASN B 1 76 ? -2.48 2.318 4.836 1 98.62 76 ASN B N 1
ATOM 1400 C CA . ASN B 1 76 ? -1.929 0.97 4.77 1 98.62 76 ASN B CA 1
ATOM 1401 C C . ASN B 1 76 ? -2.574 0.155 3.652 1 98.62 76 ASN B C 1
ATOM 1403 O O . ASN B 1 76 ? -3.799 0.138 3.518 1 98.62 76 ASN B O 1
ATOM 1407 N N . ILE B 1 77 ? -1.714 -0.426 2.865 1 98.69 77 ILE B N 1
ATOM 1408 C CA . ILE B 1 77 ? -2.156 -1.247 1.744 1 98.69 77 ILE B CA 1
ATOM 1409 C C . ILE B 1 77 ? -1.477 -2.613 1.804 1 98.69 77 ILE B C 1
ATOM 1411 O O . ILE B 1 77 ? -0.255 -2.699 1.954 1 98.69 77 ILE B O 1
ATOM 1415 N N . ARG B 1 78 ? -2.234 -3.6 1.755 1 98.38 78 ARG B N 1
ATOM 1416 C CA . ARG B 1 78 ? -1.73 -4.957 1.569 1 98.38 78 ARG B CA 1
ATOM 1417 C C . ARG B 1 78 ? -2.311 -5.59 0.309 1 98.38 78 ARG B C 1
ATOM 1419 O O . ARG B 1 78 ? -3.531 -5.648 0.144 1 98.38 78 ARG B O 1
ATOM 1426 N N . ILE B 1 79 ? -1.427 -6.062 -0.529 1 98.44 79 ILE B N 1
ATOM 1427 C CA . ILE B 1 79 ? -1.863 -6.645 -1.794 1 98.44 79 ILE B CA 1
ATOM 1428 C C . ILE B 1 79 ? -1.473 -8.125 -1.846 1 98.44 79 ILE B C 1
ATOM 1430 O O . ILE B 1 79 ? -0.353 -8.484 -1.479 1 98.44 79 ILE B O 1
ATOM 1434 N N . ASP B 1 80 ? -2.287 -8.93 -2.223 1 98.31 80 ASP B N 1
ATOM 1435 C CA . ASP B 1 80 ? -2.035 -10.312 -2.625 1 98.31 80 ASP B CA 1
ATOM 1436 C C . ASP B 1 80 ? -2.357 -10.523 -4.102 1 98.31 80 ASP B C 1
ATOM 1438 O O . ASP B 1 80 ? -3.504 -10.352 -4.523 1 98.31 80 ASP B O 1
ATOM 1442 N N . ASP B 1 81 ? -1.37 -10.781 -4.906 1 97.56 81 ASP B N 1
ATOM 1443 C CA . ASP B 1 81 ? -1.462 -10.93 -6.355 1 97.56 81 ASP B CA 1
ATOM 1444 C C . ASP B 1 81 ? -0.963 -12.297 -6.797 1 97.56 81 ASP B C 1
ATOM 1446 O O . ASP B 1 81 ? 0.226 -12.602 -6.676 1 97.56 81 ASP B O 1
ATOM 1450 N N . ARG B 1 82 ? -1.872 -13.062 -7.293 1 95.88 82 ARG B N 1
ATOM 1451 C CA . ARG B 1 82 ? -1.544 -14.406 -7.758 1 95.88 82 ARG B CA 1
ATOM 1452 C C . ARG B 1 82 ? -1.885 -14.57 -9.234 1 95.88 82 ARG B C 1
ATOM 1454 O O . ARG B 1 82 ? -2.92 -14.086 -9.695 1 95.88 82 ARG B O 1
ATOM 1461 N N . ARG B 1 83 ? -0.973 -15.258 -9.914 1 95 83 ARG B N 1
ATOM 1462 C CA . ARG B 1 83 ? -1.159 -15.312 -11.359 1 95 83 ARG B CA 1
ATOM 1463 C C . ARG B 1 83 ? -1.129 -16.75 -11.859 1 95 83 ARG B C 1
ATOM 1465 O O . ARG B 1 83 ? -1.14 -17 -13.062 1 95 83 ARG B O 1
ATOM 1472 N N . ASP B 1 84 ? -1.048 -17.75 -10.969 1 94.31 84 ASP B N 1
ATOM 1473 C CA . ASP B 1 84 ? -1.067 -19.156 -11.328 1 94.31 84 ASP B CA 1
ATOM 1474 C C . ASP B 1 84 ? -2.5 -19.672 -11.461 1 94.31 84 ASP B C 1
ATOM 1476 O O . ASP B 1 84 ? -2.73 -20.75 -12.016 1 94.31 84 ASP B O 1
ATOM 1480 N N . LYS B 1 85 ? -3.461 -18.906 -10.961 1 92.56 85 LYS B N 1
ATOM 1481 C CA . LYS B 1 85 ? -4.879 -19.234 -11.055 1 92.56 85 LYS B CA 1
ATOM 1482 C C . LYS B 1 85 ? -5.746 -17.984 -10.938 1 92.56 85 LYS B C 1
ATOM 1484 O O . LYS B 1 85 ? -5.242 -16.906 -10.617 1 92.56 85 LYS B O 1
ATOM 1489 N N . LEU B 1 86 ? -7.016 -18.188 -11.281 1 90.69 86 LEU B N 1
ATOM 1490 C CA . LEU B 1 86 ? -7.953 -17.094 -11.062 1 90.69 86 LEU B CA 1
ATOM 1491 C C . LEU B 1 86 ? -8.109 -16.797 -9.578 1 90.69 86 LEU B C 1
ATOM 1493 O O . LEU B 1 86 ? -8.344 -17.703 -8.781 1 90.69 86 LEU B O 1
ATOM 1497 N N . ASN B 1 87 ? -7.859 -15.594 -9.219 1 91.56 87 ASN B N 1
ATOM 1498 C CA . ASN B 1 87 ? -7.953 -15.133 -7.832 1 91.56 87 ASN B CA 1
ATOM 1499 C C . ASN B 1 87 ? -9.039 -14.078 -7.668 1 91.56 87 ASN B C 1
ATOM 1501 O O . ASN B 1 87 ? -9.047 -13.07 -8.375 1 91.56 87 ASN B O 1
ATOM 1505 N N . THR B 1 88 ? -10.039 -14.398 -6.848 1 94.38 88 THR B N 1
ATOM 1506 C CA . THR B 1 88 ? -11.102 -13.469 -6.496 1 94.38 88 THR B CA 1
ATOM 1507 C C . THR B 1 88 ? -11.367 -13.492 -4.992 1 94.38 88 THR B C 1
ATOM 1509 O O . THR B 1 88 ? -11.039 -14.469 -4.316 1 94.38 88 THR B O 1
ATOM 1512 N N . MET B 1 89 ? -11.938 -12.391 -4.512 1 95.31 89 MET B N 1
ATOM 1513 C CA . MET B 1 89 ? -12.297 -12.352 -3.098 1 95.31 89 MET B CA 1
ATOM 1514 C C . MET B 1 89 ? -13.242 -13.492 -2.744 1 95.31 89 MET B C 1
ATOM 1516 O O . MET B 1 89 ? -13.016 -14.219 -1.773 1 95.31 89 MET B O 1
ATOM 1520 N N . ALA B 1 90 ? -14.289 -13.625 -3.539 1 93.69 90 ALA B N 1
ATOM 1521 C CA . ALA B 1 90 ? -15.266 -14.688 -3.314 1 93.69 90 ALA B CA 1
ATOM 1522 C C . ALA B 1 90 ? -14.609 -16.062 -3.404 1 93.69 90 ALA B C 1
ATOM 1524 O O . ALA B 1 90 ? -14.898 -16.953 -2.6 1 93.69 90 ALA B O 1
ATOM 1525 N N . GLY B 1 91 ? -13.82 -16.281 -4.406 1 92.75 91 GLY B N 1
ATOM 1526 C CA . GLY B 1 91 ? -13.141 -17.547 -4.59 1 92.75 91 GLY B CA 1
ATOM 1527 C C . GLY B 1 91 ? -12.258 -17.922 -3.414 1 92.75 91 GLY B C 1
ATOM 1528 O O . GLY B 1 91 ? -12.219 -19.094 -3.018 1 92.75 91 GLY B O 1
ATOM 1529 N N . LYS B 1 92 ? -11.531 -16.984 -2.854 1 93.88 92 LYS B N 1
ATOM 1530 C CA . LYS B 1 92 ? -10.672 -17.234 -1.699 1 93.88 92 LYS B CA 1
ATOM 1531 C C . LYS B 1 92 ? -11.477 -17.781 -0.523 1 93.88 92 LYS B C 1
ATOM 1533 O O . LYS B 1 92 ? -11.086 -18.766 0.11 1 93.88 92 LYS B O 1
ATOM 1538 N N . MET B 1 93 ? -12.562 -17.141 -0.193 1 93.69 93 MET B N 1
ATOM 1539 C CA . MET B 1 93 ? -13.406 -17.562 0.92 1 93.69 93 MET B CA 1
ATOM 1540 C C . MET B 1 93 ? -14 -18.938 0.666 1 93.69 93 MET B C 1
ATOM 1542 O O . MET B 1 93 ? -14.047 -19.781 1.57 1 93.69 93 MET B O 1
ATOM 1546 N N . ALA B 1 94 ? -14.438 -19.156 -0.563 1 93.81 94 ALA B N 1
ATOM 1547 C CA . ALA B 1 94 ? -15 -20.438 -0.93 1 93.81 94 ALA B CA 1
ATOM 1548 C C . ALA B 1 94 ? -13.984 -21.562 -0.74 1 93.81 94 ALA B C 1
ATOM 1550 O O . ALA B 1 94 ? -14.328 -22.641 -0.262 1 93.81 94 ALA B O 1
ATOM 1551 N N . ALA B 1 95 ? -12.82 -21.359 -1.154 1 93.5 95 ALA B N 1
ATOM 1552 C CA . ALA B 1 95 ? -11.75 -22.359 -1.042 1 93.5 95 ALA B CA 1
ATOM 1553 C C . ALA B 1 95 ? -11.523 -22.75 0.414 1 93.5 95 ALA B C 1
ATOM 1555 O O . ALA B 1 95 ? -11.383 -23.938 0.727 1 93.5 95 ALA B O 1
ATOM 1556 N N . VAL B 1 96 ? -11.5 -21.844 1.379 1 93.94 96 VAL B N 1
ATOM 1557 C CA . VAL B 1 96 ? -11.297 -22.125 2.797 1 93.94 96 VAL B CA 1
ATOM 1558 C C . VAL B 1 96 ? -12.484 -22.906 3.35 1 93.94 96 VAL B C 1
ATOM 1560 O O . VAL B 1 96 ? -12.305 -23.891 4.074 1 93.94 96 VAL B O 1
ATOM 1563 N N . LYS B 1 97 ? -13.664 -22.375 2.943 1 93.94 97 LYS B N 1
ATOM 1564 C CA . LYS B 1 97 ? -14.867 -23.047 3.424 1 93.94 97 LYS B CA 1
ATOM 1565 C C . LYS B 1 97 ? -14.914 -24.5 2.973 1 93.94 97 LYS B C 1
ATOM 1567 O O . LYS B 1 97 ? -15.32 -25.391 3.732 1 93.94 97 LYS B O 1
ATOM 1572 N N . MET B 1 98 ? -14.547 -24.75 1.743 1 95.25 98 MET B N 1
ATOM 1573 C CA . MET B 1 98 ? -14.508 -26.109 1.219 1 95.25 98 MET B CA 1
ATOM 1574 C C . MET B 1 98 ? -13.539 -26.969 2.02 1 95.25 98 MET B C 1
ATOM 1576 O O . MET B 1 98 ? -13.844 -28.125 2.332 1 95.25 98 MET B O 1
ATOM 1580 N N . LYS B 1 99 ? -12.445 -26.484 2.375 1 94.69 99 LYS B N 1
ATOM 1581 C CA . LYS B 1 99 ? -11.461 -27.219 3.16 1 94.69 99 LYS B CA 1
ATOM 1582 C C . LYS B 1 99 ? -11.969 -27.484 4.57 1 94.69 99 LYS B C 1
ATOM 1584 O O . LYS B 1 99 ? -11.68 -28.531 5.152 1 94.69 99 LYS B O 1
ATOM 1589 N N . LEU B 1 100 ? -12.68 -26.484 5.141 1 93.75 100 LEU B N 1
ATOM 1590 C CA . LEU B 1 100 ? -13.258 -26.641 6.469 1 93.75 100 LEU B CA 1
ATOM 1591 C C . LEU B 1 100 ? -14.359 -27.703 6.461 1 93.75 100 LEU B C 1
ATOM 1593 O O . LEU B 1 100 ? -14.531 -28.422 7.441 1 93.75 100 LEU B O 1
ATOM 1597 N N . ALA B 1 101 ? -14.977 -27.844 5.379 1 93.44 101 ALA B N 1
ATOM 1598 C CA . ALA B 1 101 ? -16.078 -28.797 5.266 1 93.44 101 ALA B CA 1
ATOM 1599 C C . ALA B 1 101 ? -15.547 -30.219 5.082 1 93.44 101 ALA B C 1
ATOM 1601 O O . ALA B 1 101 ? -16.219 -31.188 5.449 1 93.44 101 ALA B O 1
ATOM 1602 N N . ASN B 1 102 ? -14.5 -30.328 4.453 1 90.38 102 ASN B N 1
ATOM 1603 C CA . ASN B 1 102 ? -13.922 -31.641 4.203 1 90.38 102 ASN B CA 1
ATOM 1604 C C . ASN B 1 102 ? -13.125 -32.125 5.402 1 90.38 102 ASN B C 1
ATOM 1606 O O . ASN B 1 102 ? -12.484 -33.188 5.336 1 90.38 102 ASN B O 1
ATOM 1610 N N . GLN B 1 103 ? -13.008 -31.359 6.523 1 76.81 103 GLN B N 1
ATOM 1611 C CA . GLN B 1 103 ? -12.391 -31.828 7.758 1 76.81 103 GLN B CA 1
ATOM 1612 C C . GLN B 1 103 ? -13.445 -32.344 8.734 1 76.81 103 GLN B C 1
ATOM 1614 O O . GLN B 1 103 ? -14.594 -31.891 8.711 1 76.81 103 GLN B O 1
#

pLDDT: mean 96.37, std 2.94, range [76.31, 98.75]

InterPro domains:
  IPR002767 Thiamine-binding protein [PF01910] (4-97)
  IPR002767 Thiamine-binding protein [TIGR00106] (3-100)
  IPR029756 MTH1187/YkoF-like [G3DSA:3.30.70.930] (1-101)
  IPR029756 MTH1187/YkoF-like [SSF89957] (2-100)
  IPR051614 UPF0045 domain-containing protein [PTHR33777] (3-102)

Radius of gyration: 18.35 Å; Cα contacts (8 Å, |Δi|>4): 331; chains: 2; bounding box: 37×53×42 Å

Foldseek 3Di:
DKKKWKDKDFPPDPDPDDVVLVVQLVVLVVVCVVAWDWDDDPGTIMIDHDPVSVVVSVVVSNCSVVVVPGPDMDMDMDMDDDDPDDDDPVVVVVVVVVVVVVD/DKKKWKDKDFPPDPDPDCVVLVVQLVVLVVVCVVAWDWDDDPGTIMIDHDPVSVVVSVVVSNCSVVVVPGDDMDMDMDMDDDDPDDDDPVVVVVVVVVVVVVD

Nearest PDB structures (foldseek):
  1lxn-assembly1_A  TM=9.384E-01  e=4.170E-11  Methanothermobacter thermautotrophicus
  1lxj-assembly1_A  TM=9.495E-01  e=1.607E-09  Saccharomyces cerevisiae
  2epi-assembly1_C  TM=9.274E-01  e=4.431E-09  Methanocaldococcus jannaschii DSM 2661
  1yqh-assembly1_A  TM=8.887E-01  e=3.137E-07  Bacillus cereus ATCC 14579
  1ft8-assembly1_A  TM=3.540E-01  e=8.469E-01  Homo sapiens

Secondary structure (DSSP, 8-state):
--EEEEEEEESS-SSS--HHHHHHHHHHHHTTTTT-EEEE-SS-EEEES-HHHHHHHHHHHHHHHHHTT-SEEEEEEEEEEE-SS---HHHHHHHHHHHHHT-/--EEEEEEEE-S-SSS--HHHHHHHHHHHHTTTTT-EEEE-SS-EEEES-HHHHHHHHHHHHHHHHHTT-SEEEEEEEEEEE-SS---HHHHHHHHHHHHHT-

Sequence (206 aa):
MPIADITIIPVGTETPSVSSYVAKIHQVLEQHRDLVSYELTPMSTLIEGKLEDLFFVIKQLHEVPFTEGAQRVATNIRIDDRRDKLNTMAGKMAAVKMKLANQMPIADITIIPVGTETPSVSSYVAKIHQVLEQHRDLVSYELTPMSTLIEGKLEDLFFVIKQLHEVPFTEGAQRVATNIRIDDRRDKLNTMAGKMAAVKMKLANQ